Protein AF-0000000080535401 (afdb_homodimer)

Nearest PDB structures (foldseek):
  3tfz-assembly1_B  TM=8.976E-01  e=1.346E-08  Streptomyces sp. R1128
  2d4r-assembly1_A  TM=7.732E-01  e=2.730E-08  Thermus thermophilus HB8
  4xrw-assembly1_A  TM=6.443E-01  e=2.159E-07  Amycolatopsis orientalis
  3qsz-assembly1_A  TM=8.400E-01  e=1.212E-05  Xanthomonas citri
  3k90-assembly3_C  TM=7.648E-01  e=5.178E-04  Arabidopsis thaliana

Radius of gyration: 21.36 Å; Cα contacts (8 Å, |Δi|>4): 648; chains: 2; bounding box: 40×60×41 Å

Organism: Stenotrophomonas maltophilia (strain K279a) (NCBI:txid522373)

Sequence (282 aa):
MPTIRRSALVEHSSARMFDLVNDVQAYPRRFRWCSAAQILEQGEDRLVARLDLGLGSFSTWFQTENTLQRPHSIDMQLRDGPFKQLHGRWEFHALAEDACKVTLTLEFEPSSRLLGPALAIGFQGLADRMVNDFVRVADEAMPTIRRSALVEHSSARMFDLVNDVQAYPRRFRWCSAAQILEQGEDRLVARLDLGLGSFSTWFQTENTLQRPHSIDMQLRDGPFKQLHGRWEFHALAEDACKVTLTLEFEPSSRLLGPALAIGFQGLADRMVNDFVRVADEA

Foldseek 3Di:
DDKDKDKDKDQAALQVVQVVVPPQQCCCVPDVQWVHKDWDDDDPFKTWMKTWGDDVPAIWIFIWIWGHDPSAKIWTWGDDTQFPTKIKMWGWAGPDRRITMIMIMMDTGGHPVCPVRVVVVVVVVVVVVVVVVVVVVVVVD/DDKDKDKDKDQAALQVVQVVVPPQQCCCVPDVQWVHKDWDDDDPFKTWMKTWGDDVPAIWIFIWIWGHDPSAKIWTWGDDTQFPTKIKMWGWAGPDRRITMIMIMMDTGGHPVCPVRVVVVVVVVVVVVVVVVVVVVVVVD

Secondary structure (DSSP, 8-state):
--EEEEEEEESS-HHHHHHHHH-GGGHHHH-TTEEEEEEEEE-SSEEEEEEEEEETTEEEEEEEEEEEETTTEEEEEEEESSEEEEEEEEEEEEEETTEEEEEEEEEEEE-HHHHHHHHHHHHHHHHHHHHHHHHHHHHH-/--EEEEEEEESS-HHHHHHHHH-GGGHHHH-TTEEEEEEEEE-SSEEEEEEEEEETTEEEEEEEEEEEETTTEEEEEEEESSEEEEEEEEEEEEEETTEEEEEEEEEEEE-HHHHHHHHHHHHHHHHHHHHHHHHHHHHH-

pLDDT: mean 90.4, std 9.72, range [63.19, 98.75]

Structure (mmCIF, N/CA/C/O backbone):
data_AF-0000000080535401-model_v1
#
loop_
_entity.id
_entity.type
_entity.pdbx_description
1 polymer 'Coenzyme Q-binding protein COQ10 START domain-containing protein'
#
loop_
_atom_site.group_PDB
_atom_site.id
_atom_site.type_symbol
_atom_site.label_atom_id
_atom_site.label_alt_id
_atom_site.label_comp_id
_atom_site.label_asym_id
_atom_site.label_entity_id
_atom_site.label_seq_id
_atom_site.pdbx_PDB_ins_code
_atom_site.Cartn_x
_atom_site.Cartn_y
_atom_site.Cartn_z
_atom_site.occupancy
_atom_site.B_iso_or_equiv
_atom_site.auth_seq_id
_atom_site.auth_comp_id
_atom_site.auth_asym_id
_atom_site.auth_atom_id
_atom_site.pdbx_PDB_model_num
ATOM 1 N N . MET A 1 1 ? 12.117 -12.203 8.852 1 69.69 1 MET A N 1
ATOM 2 C CA . MET A 1 1 ? 11.641 -11.547 7.641 1 69.69 1 MET A CA 1
ATOM 3 C C . MET A 1 1 ? 10.141 -11.297 7.715 1 69.69 1 MET A C 1
ATOM 5 O O . MET A 1 1 ? 9.406 -12.086 8.305 1 69.69 1 MET A O 1
ATOM 9 N N . PRO A 1 2 ? 9.703 -10.227 7.273 1 74.31 2 PRO A N 1
ATOM 10 C CA . PRO A 1 2 ? 8.258 -10.008 7.355 1 74.31 2 PRO A CA 1
ATOM 11 C C . PRO A 1 2 ? 7.457 -11.008 6.523 1 74.31 2 PRO A C 1
ATOM 13 O O . PRO A 1 2 ? 7.934 -11.469 5.48 1 74.31 2 PRO A O 1
ATOM 16 N N . THR A 1 3 ? 6.363 -11.469 7.16 1 83.44 3 THR A N 1
ATOM 17 C CA . THR A 1 3 ? 5.449 -12.383 6.484 1 83.44 3 THR A CA 1
ATOM 18 C C . THR A 1 3 ? 4.09 -11.727 6.27 1 83.44 3 THR A C 1
ATOM 20 O O . THR A 1 3 ? 3.545 -11.102 7.184 1 83.44 3 THR A O 1
ATOM 23 N N . ILE A 1 4 ? 3.635 -11.781 5.035 1 83.06 4 ILE A N 1
ATOM 24 C CA . ILE A 1 4 ? 2.307 -11.297 4.68 1 83.06 4 ILE A CA 1
ATOM 25 C C . ILE A 1 4 ? 1.4 -12.484 4.34 1 83.06 4 ILE A C 1
ATOM 27 O O . ILE A 1 4 ? 1.809 -13.398 3.627 1 83.06 4 ILE A O 1
ATOM 31 N N . ARG A 1 5 ? 0.13 -12.438 4.934 1 88.5 5 ARG A N 1
ATOM 32 C CA . ARG A 1 5 ? -0.832 -13.5 4.633 1 88.5 5 ARG A CA 1
ATOM 33 C C . ARG A 1 5 ? -2.197 -12.914 4.289 1 88.5 5 ARG A C 1
ATOM 35 O O . ARG A 1 5 ? -2.688 -12.016 4.98 1 88.5 5 ARG A O 1
ATOM 42 N N . ARG A 1 6 ? -2.738 -13.352 3.203 1 89.81 6 ARG A N 1
ATOM 43 C CA . ARG A 1 6 ? -4.066 -12.961 2.748 1 89.81 6 ARG A CA 1
ATOM 44 C C . ARG A 1 6 ? -4.891 -14.18 2.34 1 89.81 6 ARG A C 1
ATOM 46 O O . ARG A 1 6 ? -4.367 -15.102 1.718 1 89.81 6 ARG A O 1
ATOM 53 N N . SER A 1 7 ? -6.164 -14.133 2.715 1 93.19 7 SER A N 1
ATOM 54 C CA . SER A 1 7 ? -7.027 -15.242 2.32 1 93.19 7 SER A CA 1
ATOM 55 C C . SER A 1 7 ? -8.398 -14.75 1.877 1 93.19 7 SER A C 1
ATOM 57 O O . SER A 1 7 ? -8.781 -13.617 2.184 1 93.19 7 SER A O 1
ATOM 59 N N . ALA A 1 8 ? -9.086 -15.602 1.079 1 92.5 8 ALA A N 1
ATOM 60 C CA . ALA A 1 8 ? -10.461 -15.352 0.646 1 92.5 8 ALA A CA 1
ATOM 61 C C . ALA A 1 8 ? -11.219 -16.656 0.46 1 92.5 8 ALA A C 1
ATOM 63 O O . ALA A 1 8 ? -10.664 -17.656 -0.02 1 92.5 8 ALA A O 1
ATOM 64 N N . LEU A 1 9 ? -12.453 -16.656 0.894 1 94.25 9 LEU A N 1
ATOM 65 C CA . LEU A 1 9 ? -13.391 -17.719 0.556 1 94.25 9 LEU A CA 1
ATOM 66 C C . LEU A 1 9 ? -14.078 -17.438 -0.773 1 94.25 9 LEU A C 1
ATOM 68 O O . LEU A 1 9 ? -14.633 -16.359 -0.973 1 94.25 9 LEU A O 1
ATOM 72 N N . VAL A 1 10 ? -13.93 -18.391 -1.614 1 95.38 10 VAL A N 1
ATOM 73 C CA . VAL A 1 10 ? -14.445 -18.109 -2.951 1 95.38 10 VAL A CA 1
ATOM 74 C C . VAL A 1 10 ? -15.398 -19.219 -3.381 1 95.38 10 VAL A C 1
ATOM 76 O O . VAL A 1 10 ? -15.273 -20.359 -2.922 1 95.38 10 VAL A O 1
ATOM 79 N N . GLU A 1 11 ? -16.328 -18.922 -4.301 1 95.94 11 GLU A N 1
ATOM 80 C CA . GLU A 1 11 ? -17.297 -19.891 -4.836 1 95.94 11 GLU A CA 1
ATOM 81 C C . GLU A 1 11 ? -16.797 -20.5 -6.145 1 95.94 11 GLU A C 1
ATOM 83 O O . GLU A 1 11 ? -17.516 -20.484 -7.148 1 95.94 11 GLU A O 1
ATOM 88 N N . HIS A 1 12 ? -15.633 -21.016 -6.102 1 97.44 12 HIS A N 1
ATOM 89 C CA . HIS A 1 12 ? -14.977 -21.734 -7.188 1 97.44 12 HIS A CA 1
ATOM 90 C C . HIS A 1 12 ? -14.141 -22.891 -6.66 1 97.44 12 HIS A C 1
ATOM 92 O O . HIS A 1 12 ? -13.68 -22.859 -5.516 1 97.44 12 HIS A O 1
ATOM 98 N N . SER A 1 13 ? -13.984 -23.844 -7.457 1 97.25 13 SER A N 1
ATOM 99 C CA . SER A 1 13 ? -13.211 -25.016 -7.055 1 97.25 13 SER A CA 1
ATOM 100 C C . SER A 1 13 ? -11.734 -24.672 -6.891 1 97.25 13 SER A C 1
ATOM 102 O O . SER A 1 13 ? -11.25 -23.688 -7.465 1 97.25 13 SER A O 1
ATOM 104 N N . SER A 1 14 ? -11.047 -25.5 -6.125 1 97.94 14 SER A N 1
ATOM 105 C CA . SER A 1 14 ? -9.609 -25.344 -5.961 1 97.94 14 SER A CA 1
ATOM 106 C C . SER A 1 14 ? -8.883 -25.484 -7.297 1 97.94 14 SER A C 1
ATOM 108 O O . SER A 1 14 ? -7.93 -24.75 -7.57 1 97.94 14 SER A O 1
ATOM 110 N N . ALA A 1 15 ? -9.352 -26.391 -8.125 1 97.81 15 ALA A N 1
ATOM 111 C CA . ALA A 1 15 ? -8.727 -26.609 -9.422 1 97.81 15 ALA A CA 1
ATOM 112 C C . ALA A 1 15 ? -8.82 -25.359 -10.297 1 97.81 15 ALA A C 1
ATOM 114 O O . ALA A 1 15 ? -7.848 -24.969 -10.938 1 97.81 15 ALA A O 1
ATOM 115 N N . ARG A 1 16 ? -9.984 -24.734 -10.312 1 97.25 16 ARG A N 1
ATOM 116 C CA . ARG A 1 16 ? -10.18 -23.531 -11.102 1 97.25 16 ARG A CA 1
ATOM 117 C C . ARG A 1 16 ? -9.266 -22.406 -10.633 1 97.25 16 ARG A C 1
ATOM 119 O O . ARG A 1 16 ? -8.625 -21.734 -11.445 1 97.25 16 ARG A O 1
ATOM 126 N N . MET A 1 17 ? -9.234 -22.234 -9.344 1 97.75 17 MET A N 1
ATOM 127 C CA . MET A 1 17 ? -8.422 -21.156 -8.781 1 97.75 17 MET A CA 1
ATOM 128 C C . MET A 1 17 ? -6.938 -21.422 -9.008 1 97.75 17 MET A C 1
ATOM 130 O O . MET A 1 17 ? -6.18 -20.5 -9.32 1 97.75 17 MET A O 1
ATOM 134 N N . PHE A 1 18 ? -6.516 -22.688 -8.82 1 98.25 18 PHE A N 1
ATOM 135 C CA . PHE A 1 18 ? -5.141 -23.062 -9.117 1 98.25 18 PHE A CA 1
ATOM 136 C C . PHE A 1 18 ? -4.777 -22.688 -10.555 1 98.25 18 PHE A C 1
ATOM 138 O O . PHE A 1 18 ? -3.76 -22.047 -10.797 1 98.25 18 PHE A O 1
ATOM 145 N N . ASP A 1 19 ? -5.641 -23.094 -11.422 1 97.69 19 ASP A N 1
ATOM 146 C CA . ASP A 1 19 ? -5.367 -22.891 -12.836 1 97.69 19 ASP A CA 1
ATOM 147 C C . ASP A 1 19 ? -5.305 -21.406 -13.172 1 97.69 19 ASP A C 1
ATOM 149 O O . ASP A 1 19 ? -4.484 -20.984 -13.984 1 97.69 19 ASP A O 1
ATOM 153 N N . LEU A 1 20 ? -6.137 -20.656 -12.586 1 97.62 20 LEU A N 1
ATOM 154 C CA . LEU A 1 20 ? -6.16 -19.203 -12.805 1 97.62 20 LEU A CA 1
ATOM 155 C C . LEU A 1 20 ? -4.867 -18.562 -12.32 1 97.62 20 LEU A C 1
ATOM 157 O O . LEU A 1 20 ? -4.258 -17.766 -13.039 1 97.62 20 LEU A O 1
ATOM 161 N N . VAL A 1 21 ? -4.422 -18.922 -11.117 1 97.81 21 VAL A N 1
ATOM 162 C CA . VAL A 1 21 ? -3.213 -18.344 -10.531 1 97.81 21 VAL A CA 1
ATOM 163 C C . VAL A 1 21 ? -1.987 -18.812 -11.32 1 97.81 21 VAL A C 1
ATOM 165 O O . VAL A 1 21 ? -1.038 -18.047 -11.5 1 97.81 21 VAL A O 1
ATOM 168 N N . ASN A 1 22 ? -2.068 -20 -11.828 1 97.75 22 ASN A N 1
ATOM 169 C CA . ASN A 1 22 ? -0.923 -20.594 -12.516 1 97.75 22 ASN A CA 1
ATOM 170 C C . ASN A 1 22 ? -0.837 -20.125 -13.961 1 97.75 22 ASN A C 1
ATOM 172 O O . ASN A 1 22 ? 0.173 -20.344 -14.633 1 97.75 22 ASN A O 1
ATOM 176 N N . ASP A 1 23 ? -1.862 -19.516 -14.469 1 97.06 23 ASP A N 1
ATOM 177 C CA . ASP A 1 23 ? -1.84 -19.016 -1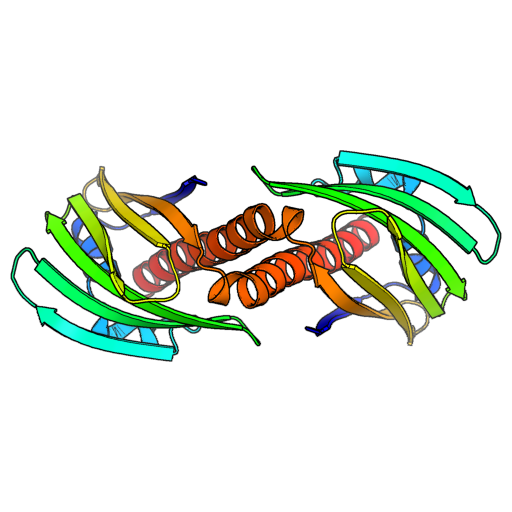5.836 1 97.06 23 ASP A CA 1
ATOM 178 C C . ASP A 1 23 ? -1.107 -17.672 -15.93 1 97.06 23 ASP A C 1
ATOM 180 O O . ASP A 1 23 ? -1.699 -16.656 -16.297 1 97.06 23 ASP A O 1
ATOM 184 N N . VAL A 1 24 ? 0.198 -17.703 -15.695 1 97.44 24 VAL A N 1
ATOM 185 C CA . VAL A 1 24 ? 1.067 -16.531 -15.539 1 97.44 24 VAL A CA 1
ATOM 186 C C . VAL A 1 24 ? 1.137 -15.766 -16.859 1 97.44 24 VAL A C 1
ATOM 188 O O . VAL A 1 24 ? 1.165 -14.531 -16.859 1 97.44 24 VAL A O 1
ATOM 191 N N . GLN A 1 25 ? 1.084 -16.469 -17.906 1 96.56 25 GLN A N 1
ATOM 192 C CA . GLN A 1 25 ? 1.19 -15.844 -19.234 1 96.56 25 GLN A CA 1
ATOM 193 C C . GLN A 1 25 ? 0.046 -14.867 -19.469 1 96.56 25 GLN A C 1
ATOM 195 O O . GLN A 1 25 ? 0.21 -13.875 -20.188 1 96.56 25 GLN A O 1
ATOM 200 N N . ALA A 1 26 ? -1.044 -15.078 -18.922 1 96.94 26 ALA A N 1
ATOM 201 C CA . ALA A 1 26 ? -2.238 -14.281 -19.172 1 96.94 26 ALA A CA 1
ATOM 202 C C . ALA A 1 26 ? -2.295 -13.07 -18.234 1 96.94 26 ALA A C 1
ATOM 204 O O . ALA A 1 26 ? -3.141 -12.188 -18.406 1 96.94 26 ALA A O 1
ATOM 205 N N . TYR A 1 27 ? -1.378 -12.961 -17.266 1 97.38 27 TYR A N 1
ATOM 206 C CA . TYR A 1 27 ? -1.464 -11.953 -16.219 1 97.38 27 TYR A CA 1
ATOM 207 C C . TYR A 1 27 ? -1.516 -10.547 -16.812 1 97.38 27 TYR A C 1
ATOM 209 O O . TYR A 1 27 ? -2.363 -9.742 -16.422 1 97.38 27 TYR A O 1
ATOM 217 N N . PRO A 1 28 ? -0.689 -10.172 -17.828 1 96.31 28 PRO A N 1
ATOM 218 C CA . PRO A 1 28 ? -0.689 -8.797 -18.328 1 96.31 28 PRO A CA 1
ATOM 219 C C . PRO A 1 28 ? -2.021 -8.398 -18.953 1 96.31 28 PRO A C 1
ATOM 221 O O . PRO A 1 28 ? -2.395 -7.223 -18.938 1 96.31 28 PRO A O 1
ATOM 224 N N . ARG A 1 29 ? -2.764 -9.328 -19.406 1 95.44 29 ARG A N 1
ATOM 225 C CA . ARG A 1 29 ? -4.055 -9.047 -20.031 1 95.44 29 ARG A CA 1
ATOM 226 C C . ARG A 1 29 ? -5.164 -8.969 -19 1 95.44 29 ARG A C 1
ATOM 228 O O . ARG A 1 29 ? -6.156 -8.273 -19.188 1 95.44 29 ARG A O 1
ATOM 235 N N . ARG A 1 30 ? -4.992 -9.609 -17.922 1 94.38 30 ARG A N 1
ATOM 236 C CA . ARG A 1 30 ? -6.07 -9.758 -16.938 1 94.38 30 ARG A CA 1
ATOM 237 C C . ARG A 1 30 ? -5.926 -8.75 -15.812 1 94.38 30 ARG A C 1
ATOM 239 O O . ARG A 1 30 ? -6.922 -8.305 -15.234 1 94.38 30 ARG A O 1
ATOM 246 N N . PHE A 1 31 ? -4.641 -8.445 -15.547 1 94.31 31 PHE A N 1
ATOM 247 C CA . PHE A 1 31 ? -4.406 -7.691 -14.32 1 94.31 31 PHE A CA 1
ATOM 248 C C . PHE A 1 31 ? -3.639 -6.406 -14.609 1 94.31 31 PHE A C 1
ATOM 250 O O . PHE A 1 31 ? -2.584 -6.438 -15.242 1 94.31 31 PHE A O 1
ATOM 257 N N . ARG A 1 32 ? -3.967 -5.293 -14.016 1 89.5 32 ARG A N 1
ATOM 258 C CA . ARG A 1 32 ? -3.352 -3.986 -14.227 1 89.5 32 ARG A CA 1
ATOM 259 C C . ARG A 1 32 ? -2.027 -3.879 -13.477 1 89.5 32 ARG A C 1
ATOM 261 O O . ARG A 1 32 ? -1.152 -3.102 -13.859 1 89.5 32 ARG A O 1
ATOM 268 N N . TRP A 1 33 ? -1.829 -4.684 -12.461 1 87.06 33 TRP A N 1
ATOM 269 C CA . TRP A 1 33 ? -0.622 -4.621 -11.641 1 87.06 33 TRP A CA 1
ATOM 270 C C . TRP A 1 33 ? 0.521 -5.391 -12.297 1 87.06 33 TRP A C 1
ATOM 272 O O . TRP A 1 33 ? 1.643 -5.406 -11.789 1 87.06 33 TRP A O 1
ATOM 282 N N . CYS A 1 34 ? 0.273 -6.129 -13.336 1 94.25 34 CYS A N 1
ATOM 283 C CA . CYS A 1 34 ? 1.289 -6.871 -14.07 1 94.25 34 CYS A CA 1
ATOM 284 C C . CYS 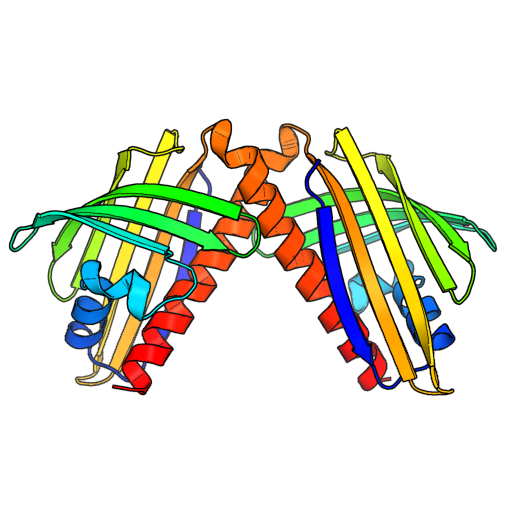A 1 34 ? 1.428 -6.344 -15.492 1 94.25 34 CYS A C 1
ATOM 286 O O . CYS A 1 34 ? 0.527 -6.516 -16.312 1 94.25 34 CYS A O 1
ATOM 288 N N . SER A 1 35 ? 2.576 -5.742 -15.797 1 94.25 35 SER A N 1
ATOM 289 C CA . SER A 1 35 ? 2.75 -5.121 -17.109 1 94.25 35 SER A CA 1
ATOM 290 C C . SER A 1 35 ? 3.32 -6.113 -18.109 1 94.25 35 SER A C 1
ATOM 292 O O . SER A 1 35 ? 3.137 -5.953 -19.328 1 94.25 35 SER A O 1
ATOM 294 N N . ALA A 1 36 ? 4 -7.09 -17.609 1 96.31 36 ALA A N 1
ATOM 295 C CA . ALA A 1 36 ? 4.582 -8.086 -18.5 1 96.31 36 ALA A CA 1
ATOM 296 C C . ALA A 1 36 ? 4.82 -9.406 -17.781 1 96.31 36 ALA A C 1
ATOM 298 O O . ALA A 1 36 ? 5.031 -9.43 -16.562 1 96.31 36 ALA A O 1
ATOM 299 N N . ALA A 1 37 ? 4.797 -10.516 -18.5 1 97.56 37 ALA A N 1
ATOM 300 C CA . ALA A 1 37 ? 5.105 -11.859 -18.031 1 97.56 37 ALA A CA 1
ATOM 301 C C . ALA A 1 37 ? 5.891 -12.648 -19.078 1 97.56 37 ALA A C 1
ATOM 303 O O . ALA A 1 37 ? 5.547 -12.617 -20.266 1 97.56 37 ALA A O 1
ATOM 304 N N . GLN A 1 38 ? 6.934 -13.203 -18.672 1 98 38 GLN A N 1
ATOM 305 C CA . GLN A 1 38 ? 7.742 -14.047 -19.547 1 98 38 GLN A CA 1
ATOM 306 C C . GLN A 1 38 ? 7.93 -15.438 -18.953 1 98 38 GLN A C 1
ATOM 308 O O . GLN A 1 38 ? 8.484 -15.586 -17.859 1 98 38 GLN A O 1
ATOM 313 N N . ILE A 1 39 ? 7.523 -16.484 -19.672 1 98.12 39 ILE A N 1
ATOM 314 C CA . ILE A 1 39 ? 7.738 -17.859 -19.25 1 98.12 39 ILE A CA 1
ATOM 315 C C . ILE A 1 39 ? 9.125 -18.328 -19.688 1 98.12 39 ILE A C 1
ATOM 317 O O . ILE A 1 39 ? 9.438 -18.312 -20.875 1 98.12 39 ILE A O 1
ATOM 321 N N . LEU A 1 40 ? 9.906 -18.688 -18.812 1 98.06 40 LEU A N 1
ATOM 322 C CA . LEU A 1 40 ? 11.266 -19.109 -19.109 1 98.06 40 LEU A CA 1
ATOM 323 C C . LEU A 1 40 ? 11.359 -20.641 -19.172 1 98.06 40 LEU A C 1
ATOM 325 O O . LEU A 1 40 ? 12.094 -21.188 -20 1 98.06 40 LEU A O 1
ATOM 329 N N . GLU A 1 41 ? 10.734 -21.297 -18.234 1 97.56 41 GLU A N 1
ATOM 330 C CA . GLU A 1 41 ? 10.602 -22.75 -18.172 1 97.56 41 GLU A CA 1
ATOM 331 C C . GLU A 1 41 ? 9.203 -23.172 -17.734 1 97.56 41 GLU A C 1
ATOM 333 O O . GLU A 1 41 ? 8.617 -22.547 -16.844 1 97.56 41 GLU A O 1
ATOM 338 N N . GLN A 1 42 ? 8.68 -24.234 -18.438 1 96.44 42 GLN A N 1
ATOM 339 C CA . GLN A 1 42 ? 7.355 -24.703 -18.062 1 96.44 42 GLN A CA 1
ATOM 340 C C . GLN A 1 42 ? 7.289 -26.234 -18.109 1 96.44 42 GLN A C 1
ATOM 342 O O . GLN A 1 42 ? 7.629 -26.844 -19.125 1 96.44 42 GLN A O 1
ATOM 347 N N . GLY A 1 43 ? 6.949 -26.75 -17.047 1 94.94 43 GLY A N 1
ATOM 348 C CA . GLY A 1 43 ? 6.707 -28.188 -16.938 1 94.94 43 GLY A CA 1
ATOM 349 C C . GLY A 1 43 ? 5.434 -28.516 -16.172 1 94.94 43 GLY A C 1
ATOM 350 O O . GLY A 1 43 ? 4.637 -27.625 -15.875 1 94.94 43 GLY A O 1
ATOM 351 N N . GLU A 1 44 ? 5.238 -29.812 -15.938 1 94.5 44 GLU A N 1
ATOM 352 C CA . GLU A 1 44 ? 4.031 -30.266 -15.25 1 94.5 44 GLU A CA 1
ATOM 353 C C . GLU A 1 44 ? 4.027 -29.812 -13.797 1 94.5 44 GLU A C 1
ATOM 355 O O . GLU A 1 44 ? 2.982 -29.438 -13.258 1 94.5 44 GLU A O 1
ATOM 360 N N . ASP A 1 45 ? 5.223 -29.812 -13.227 1 97.19 45 ASP A N 1
ATOM 361 C CA . ASP A 1 45 ? 5.254 -29.531 -11.789 1 97.19 45 ASP A CA 1
ATOM 362 C C . ASP A 1 45 ? 6.164 -28.344 -11.484 1 97.19 45 ASP A C 1
ATOM 364 O O . ASP A 1 45 ? 6.57 -28.141 -10.336 1 97.19 45 ASP A O 1
ATOM 368 N N . ARG A 1 46 ? 6.516 -27.672 -12.562 1 97.88 46 ARG A N 1
ATOM 369 C CA . ARG A 1 46 ? 7.473 -26.578 -12.375 1 97.88 46 ARG A CA 1
ATOM 370 C C . ARG A 1 46 ? 7.246 -25.469 -13.398 1 97.88 46 ARG A C 1
ATOM 372 O O . ARG A 1 46 ? 6.988 -25.734 -14.57 1 97.88 46 ARG A O 1
ATOM 379 N N . LEU A 1 47 ? 7.328 -24.266 -12.945 1 98.31 47 LEU A N 1
ATOM 380 C CA . LEU A 1 47 ? 7.215 -23.094 -13.812 1 98.31 47 LEU A CA 1
ATOM 381 C C . LEU A 1 47 ? 8.211 -22.016 -13.398 1 98.31 47 LEU A C 1
ATOM 383 O O . LEU A 1 47 ? 8.312 -21.688 -12.211 1 98.31 47 LEU A O 1
ATOM 387 N N . VAL A 1 48 ? 9.07 -21.562 -14.312 1 98.44 48 VAL A N 1
ATOM 388 C CA . VAL A 1 48 ? 9.953 -20.438 -14.094 1 98.44 48 VAL A CA 1
ATOM 389 C C . VAL A 1 48 ? 9.516 -19.25 -14.969 1 98.44 48 VAL A C 1
ATOM 391 O O . VAL A 1 48 ? 9.375 -19.391 -16.188 1 98.44 48 VAL A O 1
ATOM 394 N N . ALA A 1 49 ? 9.211 -18.156 -14.273 1 98.44 49 ALA A N 1
ATOM 395 C CA . ALA A 1 49 ? 8.719 -17 -15.031 1 98.44 49 ALA A CA 1
ATOM 396 C C . ALA A 1 49 ? 9.211 -15.695 -14.422 1 98.44 49 ALA A C 1
ATOM 398 O O . ALA A 1 49 ? 9.562 -15.648 -13.242 1 98.44 49 ALA A O 1
ATOM 399 N N . ARG A 1 50 ? 9.328 -14.711 -15.234 1 97.69 50 ARG A N 1
ATOM 400 C CA . ARG A 1 50 ? 9.586 -13.336 -14.82 1 97.69 50 ARG A CA 1
ATOM 401 C C . ARG A 1 50 ? 8.328 -12.477 -14.969 1 97.69 50 ARG A C 1
ATOM 403 O O . ARG A 1 50 ? 7.645 -12.547 -15.992 1 97.69 50 ARG A O 1
ATOM 410 N N . LEU A 1 51 ? 8 -11.781 -13.891 1 96.69 51 LEU A N 1
ATOM 411 C CA . LEU A 1 51 ? 6.887 -10.836 -13.906 1 96.69 51 LEU A CA 1
ATOM 412 C C . LEU A 1 51 ? 7.379 -9.406 -13.758 1 96.69 51 LEU A C 1
ATOM 414 O O . LEU A 1 51 ? 8.281 -9.133 -12.961 1 96.69 51 LEU A O 1
ATOM 418 N N . ASP A 1 52 ? 6.875 -8.484 -14.547 1 94.12 52 ASP A N 1
ATOM 419 C CA . ASP A 1 52 ? 7.012 -7.051 -14.328 1 94.12 52 ASP A CA 1
ATOM 420 C C . ASP A 1 52 ? 5.754 -6.469 -13.688 1 94.12 52 ASP A C 1
ATOM 422 O O . ASP A 1 52 ? 4.66 -6.57 -14.242 1 94.12 52 ASP A O 1
ATOM 426 N N . LEU A 1 53 ? 6.016 -5.945 -12.5 1 88.75 53 LEU A N 1
ATOM 427 C CA . LEU A 1 53 ? 4.898 -5.445 -11.711 1 88.75 53 LEU A CA 1
ATOM 428 C C . LEU A 1 53 ? 4.906 -3.92 -11.664 1 88.75 53 LEU A C 1
ATOM 430 O O . LEU A 1 53 ? 5.969 -3.299 -11.727 1 88.75 53 LEU A O 1
ATOM 434 N N . GLY A 1 54 ? 3.736 -3.324 -11.633 1 77 54 GLY A N 1
ATOM 435 C CA . GLY A 1 54 ? 3.629 -1.879 -11.516 1 77 54 GLY A CA 1
ATOM 436 C C . GLY A 1 54 ? 2.361 -1.429 -10.82 1 77 54 GLY A C 1
ATOM 437 O O . GLY A 1 54 ? 1.286 -1.986 -11.055 1 77 54 GLY A O 1
ATOM 438 N N . LEU A 1 55 ? 2.498 -0.616 -9.883 1 68.62 55 LEU A N 1
ATOM 439 C CA . LEU A 1 55 ? 1.38 0.069 -9.242 1 68.62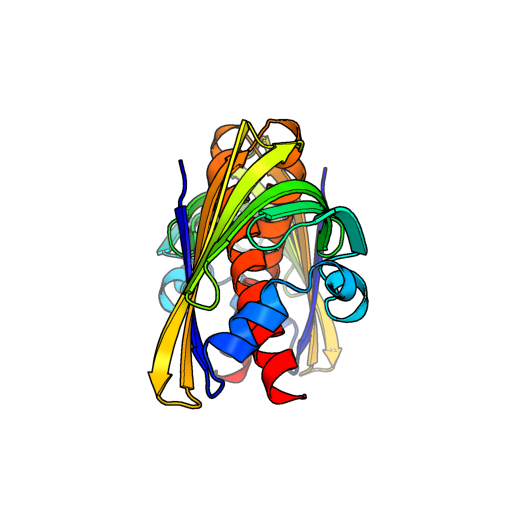 55 LEU A CA 1
ATOM 440 C C . LEU A 1 55 ? 1.596 1.579 -9.242 1 68.62 55 LEU A C 1
ATOM 442 O O . LEU A 1 55 ? 2.412 2.094 -8.477 1 68.62 55 LEU A O 1
ATOM 446 N N . GLY A 1 56 ? 0.833 2.309 -10.188 1 66.94 56 GLY A N 1
ATOM 447 C CA . GLY A 1 56 ? 1.06 3.74 -10.297 1 66.94 56 GLY A CA 1
ATOM 448 C C . GLY A 1 56 ? 2.445 4.086 -10.812 1 66.94 56 GLY A C 1
ATOM 449 O O . GLY A 1 56 ? 2.857 3.605 -11.875 1 66.94 56 GLY A O 1
ATOM 450 N N . SER A 1 57 ? 3.273 4.836 -9.922 1 63.19 57 SER A N 1
ATOM 451 C CA . SER A 1 57 ? 4.598 5.293 -10.328 1 63.19 57 SER A CA 1
ATOM 452 C C . SER A 1 57 ? 5.668 4.27 -9.969 1 63.19 57 SER A C 1
ATOM 454 O O . SER A 1 57 ? 6.852 4.477 -10.242 1 63.19 57 SER A O 1
ATOM 456 N N . PHE A 1 58 ? 5.254 3.199 -9.414 1 69.12 58 PHE A N 1
ATOM 457 C CA . PHE A 1 58 ? 6.227 2.205 -8.969 1 69.12 58 PHE A CA 1
ATOM 458 C C . PHE A 1 58 ? 6.188 0.973 -9.867 1 69.12 58 PHE A C 1
ATOM 460 O O . PHE A 1 58 ? 5.109 0.502 -10.234 1 69.12 58 PHE A O 1
ATOM 467 N N . SER A 1 59 ? 7.332 0.64 -10.242 1 78.62 59 SER A N 1
ATOM 468 C CA . SER A 1 59 ? 7.465 -0.578 -11.039 1 78.62 59 SER A CA 1
ATOM 469 C C . SER A 1 59 ? 8.602 -1.452 -10.523 1 78.62 59 SER A C 1
ATOM 471 O O . SER A 1 59 ? 9.594 -0.944 -9.992 1 78.62 59 SER A O 1
ATOM 473 N N . THR A 1 60 ? 8.438 -2.707 -10.484 1 82.5 60 THR A N 1
ATOM 474 C CA . THR A 1 60 ? 9.453 -3.688 -10.125 1 82.5 60 THR A CA 1
ATOM 475 C C . THR A 1 60 ? 9.281 -4.969 -10.93 1 82.5 60 THR A C 1
ATOM 477 O O . THR A 1 60 ? 8.469 -5.02 -11.859 1 82.5 60 THR A O 1
ATOM 480 N N . TRP A 1 61 ? 10.211 -5.828 -10.703 1 89.62 61 TRP A N 1
ATOM 481 C CA . TRP A 1 61 ? 10.148 -7.121 -11.383 1 89.62 61 TRP A CA 1
ATOM 482 C C . TRP A 1 61 ? 10.758 -8.219 -10.516 1 89.62 61 TRP A C 1
ATOM 484 O O . TRP A 1 61 ? 11.555 -7.934 -9.609 1 89.62 61 TRP A O 1
ATOM 494 N N . PHE A 1 62 ? 10.289 -9.5 -10.766 1 92.94 62 PHE A N 1
ATOM 495 C CA . PHE A 1 62 ? 10.984 -10.633 -10.164 1 92.94 62 PHE A CA 1
ATOM 496 C C . PHE A 1 62 ? 10.797 -11.891 -11 1 92.94 62 PHE A C 1
ATOM 498 O O . PHE A 1 62 ? 9.852 -11.977 -11.797 1 92.94 62 PHE A O 1
ATOM 505 N N . GLN A 1 63 ? 11.781 -12.703 -10.82 1 97.38 63 GLN A N 1
ATOM 506 C CA . GLN A 1 63 ? 11.766 -14.039 -11.406 1 97.38 63 GLN A CA 1
ATOM 507 C C . GLN A 1 63 ? 11.656 -15.109 -10.328 1 97.38 63 GLN A C 1
ATOM 509 O O . GLN A 1 63 ? 12.406 -15.102 -9.352 1 97.38 63 GLN A O 1
ATOM 514 N N . THR A 1 64 ? 10.672 -15.992 -10.523 1 97.69 64 THR A N 1
ATOM 515 C CA . THR A 1 64 ? 10.5 -17.047 -9.523 1 97.69 64 THR A CA 1
ATOM 516 C C . THR A 1 64 ? 10.469 -18.422 -10.18 1 97.69 64 THR A C 1
ATOM 518 O O . THR A 1 64 ? 10.195 -18.531 -11.375 1 97.69 64 THR A O 1
ATOM 521 N N . GLU A 1 65 ? 10.859 -19.391 -9.391 1 98.5 65 GLU A N 1
ATOM 522 C CA . GLU A 1 65 ? 10.602 -20.797 -9.672 1 98.5 65 GLU A CA 1
ATOM 523 C C . GLU A 1 65 ? 9.438 -21.312 -8.844 1 98.5 65 GLU A C 1
ATOM 525 O O . GLU A 1 65 ? 9.484 -21.297 -7.609 1 98.5 65 GLU A O 1
ATOM 530 N N . ASN A 1 66 ? 8.422 -21.781 -9.562 1 98.62 66 ASN A N 1
ATOM 531 C CA . ASN A 1 66 ? 7.219 -22.281 -8.898 1 98.62 66 ASN A CA 1
ATOM 532 C C . ASN A 1 66 ? 7.172 -23.812 -8.898 1 98.62 66 ASN A C 1
ATOM 534 O O . ASN A 1 66 ? 7.316 -24.438 -9.945 1 98.62 66 ASN A O 1
ATOM 538 N N . THR A 1 67 ? 7.047 -24.406 -7.719 1 98.75 67 THR A N 1
ATOM 539 C CA . THR A 1 67 ? 6.707 -25.812 -7.594 1 98.75 67 THR A CA 1
ATOM 540 C C . THR A 1 67 ? 5.195 -26 -7.516 1 98.75 67 THR A C 1
ATOM 542 O O . THR A 1 67 ? 4.539 -25.406 -6.656 1 98.75 67 THR A O 1
ATOM 545 N N . LEU A 1 68 ? 4.738 -26.844 -8.438 1 98.62 68 LEU A N 1
ATOM 546 C CA . LEU A 1 68 ? 3.295 -26.938 -8.633 1 98.62 68 LEU A CA 1
ATOM 547 C C . LEU A 1 68 ? 2.754 -28.25 -8.062 1 98.62 68 LEU A C 1
ATOM 549 O O . LEU A 1 68 ? 3.264 -29.328 -8.383 1 98.62 68 LEU A O 1
ATOM 553 N N . GLN A 1 69 ? 1.792 -28.156 -7.188 1 98.31 69 GLN A N 1
ATOM 554 C CA . GLN A 1 69 ? 1.024 -29.312 -6.711 1 98.31 69 GLN A CA 1
ATOM 555 C C . GLN A 1 69 ? -0.47 -29.094 -6.941 1 98.31 69 GLN A C 1
ATOM 557 O O . GLN A 1 69 ? -1.209 -28.781 -6.008 1 98.31 69 GLN A O 1
ATOM 562 N N . ARG A 1 70 ? -0.881 -29.375 -8.102 1 97.25 70 ARG A N 1
ATOM 563 C CA . ARG A 1 70 ? -2.268 -29.156 -8.5 1 97.25 70 ARG A CA 1
ATOM 564 C C . ARG A 1 70 ? -3.203 -30.125 -7.793 1 97.25 70 ARG A C 1
ATOM 566 O O . ARG A 1 70 ? -2.955 -31.328 -7.77 1 97.25 70 ARG A O 1
ATOM 573 N N . PRO A 1 71 ? -4.234 -29.578 -7.301 1 97.38 71 PRO A N 1
ATOM 574 C CA . PRO A 1 71 ? -4.727 -28.203 -7.25 1 97.38 71 PRO A CA 1
ATOM 575 C C . PRO A 1 71 ? -4.469 -27.531 -5.902 1 97.38 71 PRO A C 1
ATOM 577 O O . PRO A 1 71 ? -5.215 -26.641 -5.496 1 97.38 71 PRO A O 1
ATOM 580 N N . HIS A 1 72 ? -3.459 -28.047 -5.246 1 98.06 72 HIS A N 1
ATOM 581 C CA . HIS A 1 72 ? -3.393 -27.766 -3.818 1 98.06 72 HIS A CA 1
ATOM 582 C C . HIS A 1 72 ? -2.539 -26.531 -3.539 1 98.06 72 HIS A C 1
ATOM 584 O O . HIS A 1 72 ? -2.877 -25.719 -2.676 1 98.06 72 HIS A O 1
ATOM 590 N N . SER A 1 73 ? -1.439 -26.453 -4.34 1 98.69 73 SER A N 1
ATOM 591 C CA . SER A 1 73 ? -0.558 -25.375 -3.926 1 98.69 73 SER A CA 1
ATOM 592 C C . SER A 1 73 ? 0.419 -25 -5.035 1 98.69 73 SER A C 1
ATOM 594 O O . SER A 1 73 ? 0.66 -25.797 -5.949 1 98.69 73 SER A O 1
ATOM 596 N N . ILE A 1 74 ? 0.913 -23.781 -4.992 1 98.56 74 ILE A N 1
ATOM 597 C CA . ILE A 1 74 ? 2.025 -23.234 -5.762 1 98.56 74 ILE A CA 1
ATOM 598 C C . ILE A 1 74 ? 3.061 -22.625 -4.816 1 98.56 74 ILE A C 1
ATOM 600 O O . ILE A 1 74 ? 2.76 -21.703 -4.07 1 98.56 74 ILE A O 1
ATOM 604 N N . ASP A 1 75 ? 4.258 -23.203 -4.789 1 98.62 75 ASP A N 1
ATOM 605 C CA . ASP A 1 75 ? 5.359 -22.688 -3.979 1 98.62 75 ASP A CA 1
ATOM 606 C C . ASP A 1 75 ? 6.344 -21.906 -4.832 1 98.62 75 ASP A C 1
ATOM 608 O O . ASP A 1 75 ? 6.941 -22.438 -5.766 1 98.62 75 ASP A O 1
ATOM 612 N N . MET A 1 76 ? 6.52 -20.625 -4.527 1 98.19 76 MET A N 1
ATOM 613 C CA . MET A 1 76 ? 7.34 -19.719 -5.328 1 98.19 76 MET A CA 1
ATOM 614 C C . MET A 1 76 ? 8.656 -19.406 -4.617 1 98.19 76 MET A C 1
ATOM 616 O O . MET A 1 76 ? 8.656 -18.969 -3.467 1 98.19 76 MET A O 1
ATOM 620 N N . GLN A 1 77 ? 9.75 -19.594 -5.305 1 97.75 77 GLN A N 1
ATOM 621 C CA . GLN A 1 77 ? 11.07 -19.219 -4.812 1 97.75 77 GLN A CA 1
ATOM 622 C C . GLN A 1 77 ? 11.727 -18.188 -5.734 1 97.75 77 GLN A C 1
ATOM 624 O O . GLN A 1 77 ? 11.68 -18.328 -6.957 1 97.75 77 GLN A O 1
ATOM 629 N N . LEU A 1 78 ? 12.398 -17.328 -5.137 1 96.94 78 LEU A N 1
ATOM 630 C CA . LEU A 1 78 ? 13.07 -16.281 -5.891 1 96.94 78 LEU A CA 1
ATOM 631 C C . LEU A 1 78 ? 14.234 -16.844 -6.699 1 96.94 78 LEU A C 1
ATOM 633 O O . LEU A 1 78 ? 15.031 -17.641 -6.176 1 96.94 78 LEU A O 1
ATOM 637 N N . ARG A 1 79 ? 14.289 -16.469 -7.941 1 96.94 79 ARG A N 1
ATOM 638 C CA . ARG A 1 79 ? 15.461 -16.766 -8.766 1 96.94 79 ARG A CA 1
ATOM 639 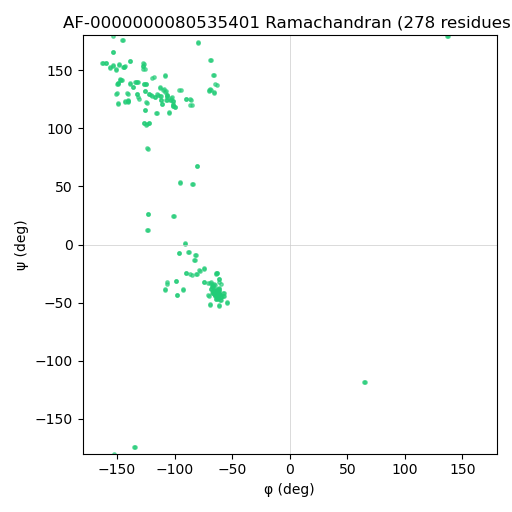C C . ARG A 1 79 ? 16.266 -15.508 -9.039 1 96.94 79 ARG A C 1
ATOM 641 O O . ARG A 1 79 ? 17.5 -15.547 -9.078 1 96.94 79 ARG A O 1
ATOM 648 N N . ASP A 1 80 ? 15.555 -14.391 -9.266 1 94.88 80 ASP A N 1
ATOM 649 C CA . ASP A 1 80 ? 16.188 -13.109 -9.555 1 94.88 80 ASP A CA 1
ATOM 650 C C . ASP A 1 80 ? 15.234 -11.945 -9.289 1 94.88 80 ASP A C 1
ATOM 652 O O . ASP A 1 80 ? 14.016 -12.117 -9.305 1 94.88 80 ASP A O 1
ATOM 656 N N . GLY A 1 81 ? 15.875 -10.789 -9.039 1 90.81 81 GLY A N 1
ATOM 657 C CA . GLY A 1 81 ? 15.094 -9.602 -8.742 1 90.81 81 GLY A CA 1
ATOM 658 C C . GLY A 1 81 ? 15.664 -8.781 -7.602 1 90.81 81 GLY A C 1
ATOM 659 O O . GLY A 1 81 ? 16.719 -9.125 -7.051 1 90.81 81 GLY A O 1
ATOM 660 N N . PRO A 1 82 ? 14.992 -7.719 -7.344 1 87.12 82 PRO A N 1
ATOM 661 C CA . PRO A 1 82 ? 15.492 -6.805 -6.309 1 87.12 82 PRO A CA 1
ATOM 662 C C . PRO A 1 82 ? 15.07 -7.219 -4.902 1 87.12 82 PRO A C 1
ATOM 664 O O . PRO A 1 82 ? 14.578 -6.391 -4.133 1 87.12 82 PRO A O 1
ATOM 667 N N . PHE A 1 83 ? 15.305 -8.484 -4.5 1 85.75 83 PHE A N 1
ATOM 668 C CA . PHE A 1 83 ? 15.086 -9.07 -3.184 1 85.75 83 PHE A CA 1
ATOM 669 C C . PHE A 1 83 ? 16.266 -9.93 -2.762 1 85.75 83 PHE A C 1
ATOM 671 O O . PHE A 1 83 ? 16.859 -10.625 -3.588 1 85.75 83 PHE A O 1
ATOM 678 N N . LYS A 1 84 ? 16.625 -9.75 -1.565 1 86.75 84 LYS A N 1
ATOM 679 C CA . LYS A 1 84 ? 17.578 -10.719 -1.037 1 86.75 84 LYS A CA 1
ATOM 680 C C . LYS A 1 84 ? 16.938 -12.109 -0.93 1 86.75 84 LYS A C 1
ATOM 682 O O . LYS A 1 84 ? 17.594 -13.117 -1.195 1 86.75 84 LYS A O 1
ATOM 687 N N . GLN A 1 85 ? 15.656 -12.023 -0.481 1 89.44 85 GLN A N 1
ATOM 688 C CA . GLN A 1 85 ? 14.867 -13.242 -0.377 1 89.44 85 GLN A CA 1
ATOM 689 C C . GLN A 1 85 ? 13.398 -12.977 -0.684 1 89.44 85 GLN A C 1
ATOM 691 O O . GLN A 1 85 ? 12.859 -11.938 -0.304 1 89.44 85 GLN A O 1
ATOM 696 N N . LEU A 1 86 ? 12.852 -13.898 -1.333 1 90.25 86 LEU A N 1
ATOM 697 C CA . LEU A 1 86 ? 11.414 -13.906 -1.592 1 90.25 86 LEU A CA 1
ATOM 698 C C . LEU A 1 86 ? 10.883 -15.328 -1.684 1 90.25 86 LEU A C 1
ATOM 700 O O . LEU A 1 86 ? 11.414 -16.141 -2.443 1 90.25 86 LEU A O 1
ATOM 704 N N . HIS A 1 87 ? 9.961 -15.547 -0.834 1 95.62 87 HIS A N 1
ATOM 705 C CA . HIS A 1 87 ? 9.25 -16.812 -0.85 1 95.62 87 HIS A CA 1
ATOM 706 C C . HIS A 1 87 ? 7.742 -16.609 -0.796 1 95.62 87 HIS A C 1
ATOM 708 O O . HIS A 1 87 ? 7.246 -15.844 0.035 1 95.62 87 HIS A O 1
ATOM 714 N N . GLY A 1 88 ? 7.086 -17.203 -1.74 1 96.12 88 GLY A N 1
ATOM 715 C CA . GLY A 1 88 ? 5.633 -17.125 -1.773 1 96.12 88 GLY A CA 1
ATOM 716 C C . GLY A 1 88 ? 4.977 -18.5 -1.869 1 96.12 88 GLY A C 1
ATOM 717 O O . GLY A 1 88 ? 5.531 -19.422 -2.469 1 96.12 88 GLY A O 1
ATOM 718 N N . ARG A 1 89 ? 3.721 -18.516 -1.275 1 97.69 89 ARG A N 1
ATOM 719 C CA . ARG A 1 89 ? 2.961 -19.75 -1.362 1 97.69 89 ARG A CA 1
ATOM 720 C C . ARG A 1 89 ? 1.473 -19.469 -1.543 1 97.69 89 ARG A C 1
ATOM 722 O O . ARG A 1 89 ? 0.875 -18.734 -0.76 1 97.69 89 ARG A O 1
ATOM 729 N N . TRP A 1 90 ? 0.961 -20.031 -2.604 1 98.12 90 TRP A N 1
ATOM 730 C CA . TRP A 1 90 ? -0.483 -20.094 -2.799 1 98.12 90 TRP A CA 1
ATOM 731 C C . TRP A 1 90 ? -1.037 -21.438 -2.318 1 98.12 90 TRP A C 1
ATOM 733 O O . TRP A 1 90 ? -0.478 -22.484 -2.623 1 98.12 90 TRP A O 1
ATOM 743 N N . GLU A 1 91 ? -2.064 -21.375 -1.599 1 98.5 91 GLU A N 1
ATOM 744 C CA . GLU A 1 91 ? -2.75 -22.594 -1.158 1 98.5 91 GLU A CA 1
ATOM 745 C C . GLU A 1 91 ? -4.234 -22.547 -1.506 1 98.5 91 GLU A C 1
ATOM 747 O O . GLU A 1 91 ? -4.875 -21.5 -1.367 1 98.5 91 GLU A O 1
ATOM 752 N N . PHE A 1 92 ? -4.723 -23.641 -1.964 1 98.31 92 PHE A N 1
ATOM 753 C CA . PHE A 1 92 ? -6.121 -23.812 -2.348 1 98.31 92 PHE A CA 1
ATOM 754 C C . PHE A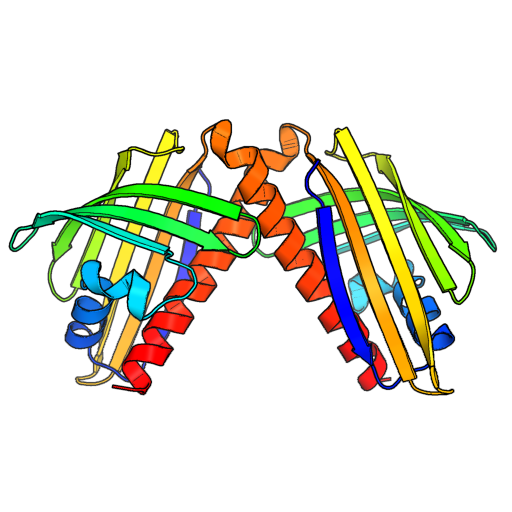 1 92 ? -6.77 -24.938 -1.568 1 98.31 92 PHE A C 1
ATOM 756 O O . PHE A 1 92 ? -6.492 -26.109 -1.827 1 98.31 92 PHE A O 1
ATOM 763 N N . HIS A 1 93 ? -7.547 -24.594 -0.641 1 98 93 HIS A N 1
ATOM 764 C CA . HIS A 1 93 ? -8.18 -25.594 0.219 1 98 93 HIS A CA 1
ATOM 765 C C . HIS A 1 93 ? -9.648 -25.781 -0.146 1 98 93 HIS A C 1
ATOM 767 O O . HIS A 1 93 ? -10.469 -24.891 0.093 1 98 93 HIS A O 1
ATOM 773 N N . ALA A 1 94 ? -9.977 -26.922 -0.627 1 97.88 94 ALA A N 1
ATOM 774 C CA . ALA A 1 94 ? -11.352 -27.219 -1.02 1 97.88 94 ALA A CA 1
ATOM 775 C C . ALA A 1 94 ? -12.273 -27.234 0.196 1 97.88 94 ALA A C 1
ATOM 777 O O . ALA A 1 94 ? -11.953 -27.859 1.213 1 97.88 94 ALA A O 1
ATOM 778 N N . LEU A 1 95 ? -13.336 -26.547 0.069 1 96.69 95 LEU A N 1
ATOM 779 C CA . LEU A 1 95 ? -14.383 -26.562 1.081 1 96.69 95 LEU A CA 1
ATOM 780 C C . LEU A 1 95 ? -15.594 -27.359 0.588 1 96.69 95 LEU A C 1
ATOM 782 O O . LEU A 1 95 ? -16.297 -27.984 1.383 1 96.69 95 LEU A O 1
ATOM 786 N N . ALA A 1 96 ? -15.828 -27.281 -0.679 1 95.25 96 ALA A N 1
ATOM 787 C CA . ALA A 1 96 ? -16.812 -28 -1.469 1 95.25 96 ALA A CA 1
ATOM 788 C C . ALA A 1 96 ? -16.359 -28.156 -2.916 1 95.25 96 ALA A C 1
ATOM 790 O O . ALA A 1 96 ? -15.25 -27.75 -3.27 1 95.25 96 ALA A O 1
ATOM 791 N N . GLU A 1 97 ? -17.188 -28.797 -3.713 1 94.62 97 GLU A N 1
ATOM 792 C CA . GLU A 1 97 ? -16.828 -28.984 -5.113 1 94.62 97 GLU A CA 1
ATOM 793 C C . GLU A 1 97 ? -16.656 -27.641 -5.828 1 94.62 97 GLU A C 1
ATOM 795 O O . GLU A 1 97 ? -15.82 -27.516 -6.73 1 94.62 97 GLU A O 1
ATOM 800 N N . ASP A 1 98 ? -17.438 -26.672 -5.387 1 95.56 98 ASP A N 1
ATOM 801 C CA . ASP A 1 98 ? -17.438 -25.391 -6.09 1 95.56 98 ASP A CA 1
ATOM 802 C C . ASP A 1 98 ? -17.094 -24.25 -5.137 1 95.56 98 ASP A C 1
ATOM 804 O O . ASP A 1 98 ? -17.516 -23.109 -5.344 1 95.56 98 ASP A O 1
ATOM 808 N N . ALA A 1 99 ? -16.391 -24.625 -4.137 1 96.81 99 ALA A N 1
ATOM 809 C CA . ALA A 1 99 ? -15.984 -23.609 -3.166 1 96.81 99 ALA A CA 1
ATOM 810 C C . ALA A 1 99 ? -14.625 -23.953 -2.564 1 96.81 99 ALA A C 1
ATOM 812 O O . ALA A 1 99 ? -14.328 -25.109 -2.277 1 96.81 99 ALA A O 1
ATOM 813 N N . CYS A 1 100 ? -13.828 -22.938 -2.363 1 97.62 100 CYS A N 1
ATOM 814 C CA . CYS A 1 100 ? -12.539 -23.172 -1.729 1 97.62 100 CYS A CA 1
ATOM 815 C C . CYS A 1 100 ? -12.055 -21.922 -0.996 1 97.62 100 CYS A C 1
ATOM 817 O O . CYS A 1 100 ? -12.656 -20.859 -1.127 1 97.62 100 CYS A O 1
ATOM 819 N N . LYS A 1 101 ? -11.062 -22.141 -0.172 1 97 101 LYS A N 1
ATOM 820 C CA . LYS A 1 101 ? -10.297 -21.062 0.442 1 97 101 LYS A CA 1
ATOM 821 C C . LYS A 1 101 ? -8.961 -20.875 -0.27 1 97 101 LYS A C 1
ATOM 823 O O . LYS A 1 101 ? -8.188 -21.812 -0.424 1 97 101 LYS A O 1
ATOM 828 N N . VAL A 1 102 ? -8.719 -19.672 -0.743 1 97.06 102 VAL A N 1
ATOM 829 C CA . VAL A 1 102 ? -7.453 -19.312 -1.371 1 97.06 102 VAL A CA 1
ATOM 830 C C . VAL A 1 102 ? -6.609 -18.5 -0.395 1 97.06 102 VAL A C 1
ATOM 832 O O . VAL A 1 102 ? -7.09 -17.531 0.192 1 97.06 102 VAL A O 1
ATOM 835 N N . THR A 1 103 ? -5.395 -18.969 -0.194 1 96.25 103 THR A N 1
ATOM 836 C CA . THR A 1 103 ? -4.488 -18.266 0.71 1 96.25 103 THR A CA 1
ATOM 837 C C . THR A 1 103 ? -3.174 -17.938 0.008 1 96.25 103 THR A C 1
ATOM 839 O O . THR A 1 103 ? -2.605 -18.781 -0.687 1 96.25 103 THR A O 1
ATOM 842 N N . LEU A 1 104 ? -2.73 -16.719 0.126 1 96.06 104 LEU A N 1
ATOM 843 C CA . LEU A 1 104 ? -1.4 -16.281 -0.29 1 96.06 104 LEU A CA 1
ATOM 844 C C . LEU A 1 104 ? -0.542 -15.922 0.919 1 96.06 104 LEU A C 1
ATOM 846 O O . LEU A 1 104 ? -0.954 -15.125 1.765 1 96.06 104 LEU A O 1
ATOM 850 N N . THR A 1 105 ? 0.616 -16.562 1.028 1 94.38 105 THR A N 1
ATOM 851 C CA . THR A 1 105 ? 1.631 -16.203 2.012 1 94.38 105 THR A CA 1
ATOM 852 C C . THR A 1 105 ? 2.912 -15.742 1.323 1 94.38 105 THR A C 1
ATOM 854 O O . THR A 1 105 ? 3.428 -16.422 0.436 1 94.38 105 THR A O 1
ATOM 857 N N . LEU A 1 106 ? 3.4 -14.555 1.696 1 91.31 106 LEU A N 1
ATOM 858 C CA . LEU A 1 106 ? 4.637 -14 1.157 1 91.31 106 LEU A CA 1
ATOM 859 C C . LEU A 1 106 ? 5.633 -13.703 2.273 1 91.31 106 LEU A C 1
ATOM 861 O O . LEU A 1 106 ? 5.262 -13.125 3.303 1 91.31 106 LEU A O 1
ATOM 865 N N . GLU A 1 107 ? 6.828 -14.188 2.076 1 88.88 107 GLU A N 1
ATOM 866 C CA . GLU A 1 107 ? 7.98 -13.828 2.902 1 88.88 107 GLU A CA 1
ATOM 867 C C . GLU A 1 107 ? 9.086 -13.195 2.064 1 88.88 107 GLU A C 1
ATOM 869 O O . GLU A 1 107 ? 9.492 -13.75 1.042 1 88.88 107 GLU A O 1
ATOM 874 N N . PHE A 1 108 ? 9.57 -11.977 2.529 1 84.06 108 PHE A N 1
ATOM 875 C CA . PHE A 1 108 ? 10.547 -11.336 1.662 1 84.06 108 PHE A CA 1
ATOM 876 C C . PHE A 1 108 ? 11.508 -10.469 2.473 1 84.06 108 PHE A C 1
ATOM 878 O O . PHE A 1 108 ? 11.18 -10.055 3.592 1 84.06 108 PHE A O 1
ATOM 885 N N . GLU A 1 109 ? 12.641 -10.422 1.874 1 80.44 109 GLU A N 1
ATOM 886 C CA . GLU A 1 109 ? 13.68 -9.484 2.291 1 80.44 109 GLU A CA 1
ATOM 887 C C . GLU A 1 109 ? 14.133 -8.609 1.126 1 80.44 109 GLU A C 1
ATOM 889 O O . GLU A 1 109 ? 14.852 -9.07 0.242 1 80.44 109 GLU A O 1
ATOM 894 N N . PRO A 1 110 ? 13.617 -7.367 1.172 1 76.56 110 PRO A N 1
ATOM 895 C CA . PRO A 1 110 ? 13.961 -6.5 0.042 1 76.56 110 PRO A CA 1
ATOM 896 C C . PRO A 1 110 ? 15.453 -6.168 -0.019 1 76.56 110 PRO A C 1
ATOM 898 O O . PRO A 1 110 ? 16.141 -6.203 1.006 1 76.56 110 PRO A O 1
ATOM 901 N N . SER A 1 111 ? 15.859 -6.055 -1.28 1 77.69 111 SER A N 1
ATOM 902 C CA . SER A 1 111 ? 17.188 -5.469 -1.456 1 77.69 111 SER A CA 1
ATOM 903 C C . SER A 1 111 ? 17.141 -3.949 -1.346 1 77.69 111 SER A C 1
ATOM 905 O O . SER A 1 111 ? 16.062 -3.361 -1.264 1 77.69 111 SER A O 1
ATOM 907 N N . SER A 1 112 ? 18.203 -3.289 -1.351 1 68.12 112 SER A N 1
ATOM 908 C CA . SER A 1 112 ? 18.297 -1.84 -1.213 1 68.12 112 SER A CA 1
ATOM 909 C C . SER A 1 112 ? 17.609 -1.13 -2.371 1 68.12 112 SER A C 1
ATOM 911 O O . SER A 1 112 ? 17.094 -0.016 -2.211 1 68.12 112 SER A O 1
ATOM 913 N N . ARG A 1 113 ? 17.516 -1.883 -3.541 1 71.38 113 ARG A N 1
ATOM 914 C CA . ARG A 1 113 ? 16.969 -1.27 -4.742 1 71.38 113 ARG A CA 1
ATOM 915 C C . ARG A 1 113 ? 15.453 -1.126 -4.637 1 71.38 113 ARG A C 1
ATOM 917 O O . ARG A 1 113 ? 14.852 -0.318 -5.344 1 71.38 113 ARG A O 1
ATOM 924 N N . LEU A 1 114 ? 14.82 -1.921 -3.762 1 70.69 114 LEU A N 1
ATOM 925 C CA . LEU A 1 114 ? 13.367 -1.937 -3.682 1 70.69 114 LEU A CA 1
ATOM 926 C C . LEU A 1 114 ? 12.867 -1.02 -2.566 1 70.69 114 LEU A C 1
ATOM 928 O O . LEU A 1 114 ? 11.672 -0.741 -2.471 1 70.69 114 LEU A O 1
ATOM 932 N N . LEU A 1 115 ? 13.797 -0.555 -1.863 1 65.94 115 LEU A N 1
ATOM 933 C CA . LEU A 1 115 ? 13.43 0.206 -0.672 1 65.94 115 LEU A CA 1
ATOM 934 C C . LEU A 1 115 ? 12.641 1.456 -1.045 1 65.94 115 LEU A C 1
ATOM 936 O O . LEU A 1 115 ? 11.602 1.739 -0.448 1 65.94 115 LEU A O 1
ATOM 940 N N . GLY A 1 116 ? 13.094 2.094 -2.141 1 67.06 116 GLY A N 1
ATOM 941 C CA . GLY A 1 116 ? 12.438 3.326 -2.553 1 67.06 116 GLY A CA 1
ATOM 942 C C . GLY A 1 116 ? 11.031 3.109 -3.076 1 67.06 116 GLY A C 1
ATOM 943 O O . GLY A 1 116 ? 10.07 3.631 -2.512 1 67.06 116 GLY A O 1
ATOM 944 N N . PRO A 1 117 ? 10.797 2.254 -3.979 1 66.88 117 PRO A N 1
ATOM 945 C CA . PRO A 1 117 ? 9.477 1.978 -4.559 1 66.88 117 PRO A CA 1
ATOM 946 C C . PRO A 1 117 ? 8.492 1.419 -3.539 1 66.88 117 PRO A C 1
ATOM 948 O O . PRO A 1 117 ? 7.312 1.789 -3.547 1 66.88 117 PRO A O 1
ATOM 951 N N . ALA A 1 118 ? 8.961 0.577 -2.701 1 69.19 118 ALA A N 1
ATOM 952 C CA . ALA A 1 118 ? 8.07 -0.033 -1.712 1 69.19 118 ALA A CA 1
ATOM 953 C C . ALA A 1 118 ? 7.543 1.01 -0.731 1 69.19 118 ALA A C 1
ATOM 955 O O . ALA A 1 118 ? 6.367 0.981 -0.358 1 69.19 118 ALA A O 1
ATOM 956 N N . LEU A 1 119 ? 8.414 1.884 -0.378 1 69 119 LEU A N 1
ATOM 957 C CA . LEU A 1 119 ? 8.008 2.973 0.504 1 69 119 LEU A CA 1
ATOM 958 C C . LEU A 1 119 ? 6.941 3.834 -0.155 1 69 119 LEU A C 1
ATOM 960 O O . LEU A 1 119 ? 5.953 4.207 0.487 1 69 119 LEU A O 1
ATOM 964 N N . ALA A 1 120 ? 7.16 4.012 -1.374 1 70.75 120 ALA A N 1
ATOM 965 C CA . ALA A 1 120 ? 6.23 4.848 -2.127 1 70.75 120 ALA A CA 1
ATOM 966 C C . ALA A 1 120 ? 4.855 4.195 -2.217 1 70.75 120 ALA A C 1
ATOM 968 O O . ALA A 1 120 ? 3.83 4.867 -2.074 1 70.75 120 ALA A O 1
ATOM 969 N N . ILE A 1 121 ? 4.777 2.914 -2.33 1 72.25 121 ILE A N 1
ATOM 970 C CA . ILE A 1 121 ? 3.521 2.18 -2.426 1 72.25 121 ILE A CA 1
ATOM 971 C C . ILE A 1 121 ? 2.803 2.211 -1.079 1 72.25 121 ILE A C 1
ATOM 973 O O . ILE A 1 121 ? 1.59 2.43 -1.022 1 72.25 121 ILE A O 1
ATOM 977 N N . GLY A 1 122 ? 3.559 2 -0.075 1 76.25 122 GLY A N 1
ATOM 978 C CA . GLY A 1 122 ? 2.984 2.031 1.261 1 76.25 122 GLY A CA 1
ATOM 979 C C . GLY A 1 122 ? 2.385 3.377 1.62 1 76.25 122 GLY A C 1
ATOM 980 O O . GLY A 1 122 ? 1.259 3.447 2.119 1 76.25 122 GLY A O 1
ATOM 981 N N . PHE A 1 123 ? 3.1 4.406 1.274 1 79 123 PHE A N 1
ATOM 982 C CA . PHE A 1 123 ? 2.639 5.75 1.612 1 79 123 PHE A CA 1
ATOM 983 C C . PHE A 1 123 ? 1.478 6.164 0.716 1 79 123 PHE A C 1
ATOM 985 O O . PHE A 1 123 ? 0.581 6.891 1.149 1 79 123 PHE A O 1
ATOM 992 N N . GLN A 1 124 ? 1.576 5.648 -0.468 1 79.19 124 GLN A N 1
ATOM 993 C CA . GLN A 1 124 ? 0.438 5.871 -1.354 1 79.19 124 GLN A CA 1
ATOM 994 C C . GLN A 1 124 ? -0.827 5.227 -0.798 1 79.19 124 GLN A C 1
ATOM 996 O O . GLN A 1 124 ? -1.899 5.832 -0.814 1 79.19 124 GLN A O 1
ATOM 1001 N N . GLY A 1 125 ? -0.7 3.998 -0.372 1 77.75 125 GLY A N 1
ATOM 1002 C CA . GLY A 1 125 ? -1.825 3.334 0.265 1 77.75 125 GLY A CA 1
ATOM 1003 C C . GLY A 1 125 ? -2.35 4.078 1.479 1 77.75 125 GLY A C 1
ATOM 1004 O O . GLY A 1 125 ? -3.562 4.211 1.654 1 77.75 125 GLY A O 1
ATOM 1005 N N . LEU A 1 126 ? -1.495 4.594 2.293 1 80.62 126 LEU A N 1
ATOM 1006 C CA . LEU A 1 126 ? -1.873 5.367 3.471 1 80.62 126 LEU A CA 1
ATOM 1007 C C . LEU A 1 126 ? -2.57 6.66 3.07 1 80.62 126 LEU A C 1
ATOM 1009 O O . LEU A 1 126 ? -3.605 7.016 3.637 1 80.62 126 LEU A O 1
ATOM 1013 N N . ALA A 1 127 ? -1.992 7.305 2.059 1 84 127 ALA A N 1
ATOM 1014 C CA . ALA A 1 127 ? -2.596 8.539 1.57 1 84 127 ALA A CA 1
ATOM 1015 C C . ALA A 1 127 ? -4.012 8.297 1.061 1 84 127 ALA A C 1
ATOM 1017 O O . ALA A 1 127 ? -4.926 9.078 1.343 1 84 127 ALA A O 1
ATOM 1018 N N . ASP A 1 128 ? -4.172 7.227 0.339 1 83.75 128 ASP A N 1
ATOM 1019 C CA . ASP A 1 128 ? -5.492 6.848 -0.149 1 83.75 128 ASP A CA 1
ATOM 1020 C C . ASP A 1 128 ? -6.461 6.617 1.01 1 83.75 128 ASP A C 1
ATOM 1022 O O . ASP A 1 128 ? -7.594 7.102 0.986 1 83.75 128 ASP A O 1
ATOM 1026 N N . ARG A 1 129 ? -6.02 5.93 1.985 1 83.31 129 ARG A N 1
ATOM 1027 C CA . ARG A 1 129 ? -6.84 5.641 3.156 1 83.31 129 ARG A CA 1
ATOM 1028 C C . ARG A 1 129 ? -7.211 6.918 3.898 1 83.31 129 ARG A C 1
ATOM 1030 O O . ARG A 1 129 ? -8.352 7.082 4.336 1 83.31 129 ARG A O 1
ATOM 1037 N N . MET A 1 130 ? -6.34 7.855 4.078 1 90.06 130 MET A N 1
ATOM 1038 C CA . MET A 1 130 ? -6.582 9.109 4.785 1 90.06 130 MET A CA 1
ATOM 1039 C C . MET A 1 130 ? -7.668 9.93 4.09 1 90.06 130 MET A C 1
ATOM 1041 O O . MET A 1 130 ? -8.672 10.281 4.703 1 90.06 130 MET A O 1
ATOM 1045 N N . VAL A 1 131 ? -7.465 10.133 2.777 1 91.88 131 VAL A N 1
ATOM 1046 C CA . VAL A 1 131 ? -8.414 10.961 2.043 1 91.88 131 VAL A CA 1
ATOM 1047 C C . VAL A 1 131 ? -9.805 10.32 2.092 1 91.88 131 VAL A C 1
ATOM 1049 O O . VAL A 1 131 ? -10.789 10.992 2.404 1 91.88 131 VAL A O 1
ATOM 1052 N N . ASN A 1 132 ? -9.852 9 1.924 1 91 132 ASN A N 1
ATOM 1053 C CA . ASN A 1 132 ? -11.125 8.297 1.963 1 91 132 ASN A CA 1
ATOM 1054 C C . ASN A 1 132 ? -11.773 8.375 3.344 1 91 132 ASN A C 1
ATOM 1056 O O . ASN A 1 132 ? -12.977 8.586 3.459 1 91 132 ASN A O 1
ATOM 1060 N N . ASP A 1 133 ? -10.984 8.188 4.352 1 92.44 133 ASP A N 1
ATOM 1061 C CA . ASP A 1 133 ? -11.523 8.195 5.711 1 92.44 133 ASP A CA 1
ATOM 1062 C C . ASP A 1 133 ? -11.984 9.594 6.105 1 92.44 133 ASP A C 1
ATOM 1064 O O . ASP A 1 133 ? -13 9.75 6.785 1 92.44 133 ASP A O 1
ATOM 1068 N N . PHE A 1 134 ? -11.305 10.625 5.727 1 94.25 134 PHE A N 1
ATOM 1069 C CA . PHE A 1 134 ? -11.734 11.992 6.023 1 94.25 134 PHE A CA 1
ATOM 1070 C C . PHE A 1 134 ? -13.062 12.297 5.348 1 94.25 134 PHE A C 1
ATOM 1072 O O . PHE A 1 134 ? -13.945 12.914 5.949 1 94.25 134 PHE A O 1
ATOM 1079 N N . VAL A 1 135 ? -13.188 11.859 4.117 1 92.62 135 VAL A N 1
ATOM 1080 C CA . VAL A 1 135 ? -14.438 12.062 3.383 1 92.62 135 VAL A CA 1
ATOM 1081 C C . VAL A 1 135 ? -15.57 11.297 4.066 1 92.62 135 VAL A C 1
ATOM 1083 O O . VAL A 1 135 ? -16.656 11.844 4.273 1 92.62 135 VAL A O 1
ATOM 1086 N N . ARG A 1 136 ? -15.273 10.094 4.465 1 93.31 136 ARG A N 1
ATOM 1087 C CA . ARG A 1 136 ? -16.266 9.266 5.141 1 93.31 136 ARG A CA 1
ATOM 1088 C C . ARG A 1 136 ? -16.75 9.922 6.426 1 93.31 136 ARG A C 1
ATOM 1090 O O . ARG A 1 136 ? -17.953 10 6.676 1 93.31 136 ARG A O 1
ATOM 1097 N N . VAL A 1 137 ? -15.836 10.398 7.234 1 92.81 137 VAL A N 1
ATOM 1098 C CA . VAL A 1 137 ? -16.172 11.031 8.508 1 92.81 137 VAL A CA 1
ATOM 1099 C C . VAL A 1 137 ? -16.969 12.305 8.25 1 92.81 137 VAL A C 1
ATOM 1101 O O . VAL A 1 137 ? -17.938 12.594 8.969 1 92.81 137 VAL A O 1
ATOM 1104 N N . ALA A 1 138 ? -16.625 13.047 7.27 1 92.75 138 ALA A N 1
ATOM 1105 C CA . ALA A 1 138 ? -17.359 14.258 6.918 1 92.75 138 ALA A CA 1
ATOM 1106 C C . ALA A 1 138 ? -18.797 13.922 6.512 1 92.75 138 ALA A C 1
ATOM 1108 O O . ALA A 1 138 ? -19.734 14.648 6.855 1 92.75 138 ALA A O 1
ATOM 1109 N N . ASP A 1 139 ? -18.984 12.805 5.801 1 92.69 139 ASP A N 1
ATOM 1110 C CA . ASP A 1 139 ? -20.297 12.375 5.34 1 92.69 139 ASP A CA 1
ATOM 1111 C C . ASP A 1 139 ? -21.156 11.898 6.508 1 92.69 139 ASP A C 1
ATOM 1113 O O . ASP A 1 139 ? -22.391 11.977 6.449 1 92.69 139 ASP A O 1
ATOM 1117 N N . GLU A 1 140 ? -20.547 11.336 7.461 1 89.81 140 GLU A N 1
ATOM 1118 C CA . GLU A 1 140 ? -21.266 10.781 8.602 1 89.81 140 GLU A CA 1
ATOM 1119 C C . GLU A 1 140 ? -21.641 11.867 9.609 1 89.81 140 GLU A C 1
ATOM 1121 O O . GLU A 1 140 ? -22.547 11.688 10.414 1 89.81 140 GLU A O 1
ATOM 1126 N N . ALA A 1 141 ? -20.953 12.977 9.703 1 73.31 141 ALA A N 1
ATOM 1127 C CA . ALA A 1 141 ? -21.234 14.016 10.688 1 73.31 141 ALA A CA 1
ATOM 1128 C C . ALA A 1 141 ? -22.359 14.938 10.211 1 73.31 141 ALA A C 1
ATOM 1130 O O . ALA A 1 141 ? -22.547 15.117 9.008 1 73.31 141 ALA A O 1
ATOM 1131 N N . MET B 1 1 ? 12.969 12.992 -4.934 1 69.88 1 MET B N 1
ATOM 1132 C CA . MET B 1 1 ? 12.203 12.305 -3.895 1 69.88 1 MET B CA 1
ATOM 1133 C C . MET B 1 1 ? 10.828 11.906 -4.406 1 69.88 1 MET B C 1
ATOM 1135 O O . MET B 1 1 ? 10.234 12.617 -5.219 1 69.88 1 MET B O 1
ATOM 1139 N N . PRO B 1 2 ? 10.383 10.805 -4.07 1 74.44 2 PRO B N 1
ATOM 1140 C CA . PRO B 1 2 ? 9.055 10.438 -4.574 1 74.44 2 PRO B CA 1
ATOM 1141 C C . PRO B 1 2 ? 7.953 11.352 -4.039 1 74.44 2 PRO B C 1
ATOM 1143 O O . PRO B 1 2 ? 8.047 11.844 -2.912 1 74.44 2 PRO B O 1
ATOM 1146 N N . THR B 1 3 ? 7.055 11.695 -4.988 1 83.56 3 THR B N 1
ATOM 1147 C CA . THR B 1 3 ? 5.895 12.5 -4.633 1 83.56 3 THR B CA 1
ATOM 1148 C C . THR B 1 3 ? 4.602 11.711 -4.828 1 83.56 3 THR B C 1
ATOM 1150 O O . THR B 1 3 ? 4.422 11.047 -5.852 1 83.56 3 THR B O 1
ATOM 1153 N N . ILE B 1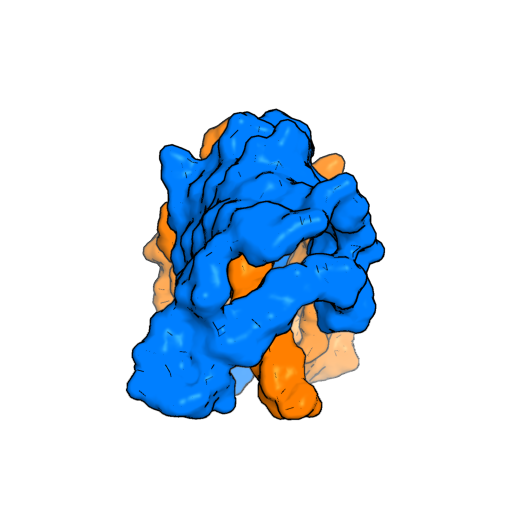 4 ? 3.779 11.711 -3.791 1 83.19 4 ILE B N 1
ATOM 1154 C CA . ILE B 1 4 ? 2.459 11.094 -3.844 1 83.19 4 ILE B CA 1
ATOM 1155 C C . ILE B 1 4 ? 1.381 12.172 -3.816 1 83.19 4 ILE B C 1
ATOM 1157 O O . ILE B 1 4 ? 1.46 13.117 -3.025 1 83.19 4 ILE B O 1
ATOM 1161 N N . ARG B 1 5 ? 0.37 12.023 -4.766 1 88.56 5 ARG B N 1
ATOM 1162 C CA . ARG B 1 5 ? -0.735 12.977 -4.789 1 88.56 5 ARG B CA 1
ATOM 1163 C C . ARG B 1 5 ? -2.078 12.258 -4.867 1 88.56 5 ARG B C 1
ATOM 1165 O O . ARG B 1 5 ? -2.248 11.336 -5.664 1 88.56 5 ARG B O 1
ATOM 1172 N N . ARG B 1 6 ? -2.969 12.617 -3.996 1 89.69 6 ARG B N 1
ATOM 1173 C CA . ARG B 1 6 ? -4.328 12.086 -3.963 1 89.69 6 ARG B CA 1
ATOM 1174 C C . ARG B 1 6 ? -5.352 13.211 -3.844 1 89.69 6 ARG B C 1
ATOM 1176 O O . ARG B 1 6 ? -5.137 14.18 -3.107 1 89.69 6 ARG B O 1
ATOM 1183 N N . SER B 1 7 ? -6.441 13.039 -4.59 1 93.19 7 SER B N 1
ATOM 1184 C CA . SER B 1 7 ? -7.488 14.047 -4.492 1 93.19 7 SER B CA 1
ATOM 1185 C C . SER B 1 7 ? -8.875 13.414 -4.477 1 93.19 7 SER B C 1
ATOM 1187 O O . SER B 1 7 ? -9.039 12.25 -4.863 1 93.19 7 SER B O 1
ATOM 1189 N N . ALA B 1 8 ? -9.859 14.195 -3.932 1 92.5 8 ALA B N 1
ATOM 1190 C CA . ALA B 1 8 ? -11.266 13.797 -3.926 1 92.5 8 ALA B CA 1
ATOM 1191 C C . ALA B 1 8 ? -12.172 15.023 -4 1 92.5 8 ALA B C 1
ATOM 1193 O O . ALA B 1 8 ? -11.891 16.047 -3.385 1 92.5 8 ALA B O 1
ATOM 1194 N N . LEU B 1 9 ? -13.211 14.883 -4.785 1 94.38 9 LEU B N 1
ATOM 1195 C CA . LEU B 1 9 ? -14.305 15.844 -4.762 1 94.38 9 LEU B CA 1
ATOM 1196 C C . LEU B 1 9 ? -15.328 15.469 -3.697 1 94.38 9 LEU B C 1
ATOM 1198 O O . LEU B 1 9 ? -15.805 14.336 -3.656 1 94.38 9 LEU B O 1
ATOM 1202 N N . VAL B 1 10 ? -15.555 16.406 -2.867 1 95.38 10 VAL B N 1
ATOM 1203 C CA . VAL B 1 10 ? -16.422 16.062 -1.746 1 95.38 10 VAL B CA 1
ATOM 1204 C C . VAL B 1 10 ? -17.562 17.062 -1.636 1 95.38 10 VAL B C 1
ATOM 1206 O O . VAL B 1 10 ? -17.422 18.219 -2.051 1 95.38 10 VAL B O 1
ATOM 1209 N N . GLU B 1 11 ? -18.703 16.672 -1.024 1 95.94 11 GLU B N 1
ATOM 1210 C CA . GLU B 1 11 ? -19.859 17.516 -0.814 1 95.94 11 GLU B CA 1
ATOM 1211 C C . GLU B 1 11 ? -19.844 18.156 0.575 1 95.94 11 GLU B C 1
ATOM 1213 O O . GLU B 1 11 ? -20.812 18.047 1.322 1 95.94 11 GLU B O 1
ATOM 1218 N N . HIS B 1 12 ? -18.766 18.781 0.87 1 97.44 12 HIS B N 1
ATOM 1219 C CA . HIS B 1 12 ? -18.547 19.531 2.094 1 97.44 12 HIS B CA 1
ATOM 1220 C C . HIS B 1 12 ? -17.719 20.781 1.818 1 97.44 12 HIS B C 1
ATOM 1222 O O . HIS B 1 12 ? -16.922 20.812 0.869 1 97.44 12 HIS B O 1
ATOM 1228 N N . SER B 1 13 ? -17.891 21.734 2.613 1 97.19 13 SER B N 1
ATOM 1229 C CA . SER B 1 13 ? -17.156 22.984 2.443 1 97.19 13 SER B CA 1
ATOM 1230 C C . SER B 1 13 ? -15.68 22.797 2.736 1 97.19 13 SER B C 1
ATOM 1232 O O . SER B 1 13 ? -15.289 21.859 3.447 1 97.19 13 SER B O 1
ATOM 1234 N N . SER B 1 14 ? -14.883 23.719 2.188 1 98 14 SER B N 1
ATOM 1235 C CA . SER B 1 14 ? -13.453 23.703 2.471 1 98 14 SER B CA 1
ATOM 1236 C C . SER B 1 14 ? -13.188 23.891 3.961 1 98 14 SER B C 1
ATOM 1238 O O . SER B 1 14 ? -12.289 23.266 4.52 1 98 14 SER B O 1
ATOM 1240 N N . ALA B 1 15 ? -13.977 24.734 4.594 1 97.81 15 ALA B N 1
ATOM 1241 C CA . ALA B 1 15 ? -13.789 25 6.016 1 97.81 15 ALA B CA 1
ATOM 1242 C C . ALA B 1 15 ? -14.023 23.734 6.844 1 97.81 15 ALA B C 1
ATOM 1244 O O . ALA B 1 15 ? -13.25 23.438 7.758 1 97.81 15 ALA B O 1
ATOM 1245 N N . ARG B 1 16 ? -15.062 23.016 6.516 1 97.31 16 ARG B N 1
ATOM 1246 C CA . ARG B 1 16 ? -15.367 21.781 7.238 1 97.31 16 ARG B CA 1
ATOM 1247 C C . ARG B 1 16 ? -14.25 20.75 7.078 1 97.31 16 ARG B C 1
ATOM 1249 O O . ARG B 1 16 ? -13.812 20.141 8.062 1 97.31 16 ARG B O 1
ATOM 1256 N N . MET B 1 17 ? -13.812 20.594 5.875 1 97.75 17 MET B N 1
ATOM 1257 C CA . MET B 1 17 ? -12.766 19.609 5.602 1 97.75 17 MET B CA 1
ATOM 1258 C C . MET B 1 17 ? -11.445 20.031 6.254 1 97.75 17 MET B C 1
ATOM 1260 O O . MET B 1 17 ? -10.734 19.188 6.805 1 97.75 17 MET B O 1
ATOM 1264 N N . PHE B 1 18 ? -11.117 21.328 6.172 1 98.25 18 PHE B N 1
ATOM 1265 C CA . PHE B 1 18 ? -9.938 21.844 6.863 1 98.25 18 PHE B CA 1
ATOM 1266 C C . PHE B 1 18 ? -9.992 21.5 8.352 1 98.25 18 PHE B C 1
ATOM 1268 O O . PHE B 1 18 ? -9.031 20.953 8.898 1 98.25 18 PHE B O 1
ATOM 1275 N N . ASP B 1 19 ? -11.109 21.812 8.906 1 97.69 19 ASP B N 1
ATOM 1276 C CA . ASP B 1 19 ? -11.266 21.609 10.344 1 97.69 19 ASP B CA 1
ATOM 1277 C C . ASP B 1 19 ? -11.148 20.141 10.711 1 97.69 19 ASP B C 1
ATOM 1279 O O . ASP B 1 19 ? -10.57 19.781 11.742 1 97.69 19 ASP B O 1
ATOM 1283 N N . LEU B 1 20 ? -11.688 19.312 9.93 1 97.69 20 LEU B N 1
ATOM 1284 C CA . LEU B 1 20 ? -11.633 17.859 10.156 1 97.69 20 LEU B CA 1
ATOM 1285 C C . LEU B 1 20 ? -10.195 17.359 10.086 1 97.69 20 LEU B C 1
ATOM 1287 O O . LEU B 1 20 ? -9.75 16.625 10.969 1 97.69 20 LEU B O 1
ATOM 1291 N N . VAL B 1 21 ? -9.438 17.766 9.078 1 97.88 21 VAL B N 1
ATOM 1292 C CA . VAL B 1 21 ? -8.055 17.344 8.891 1 97.88 21 VAL B CA 1
ATOM 1293 C C . VAL B 1 21 ? -7.18 17.906 10 1 97.88 21 VAL B C 1
ATOM 1295 O O . VAL B 1 21 ? -6.258 17.234 10.477 1 97.88 21 VAL B O 1
ATOM 1298 N N . ASN B 1 22 ? -7.535 19.094 10.43 1 97.81 22 ASN B N 1
ATOM 1299 C CA . ASN B 1 22 ? -6.715 19.781 11.422 1 97.81 22 ASN B CA 1
ATOM 1300 C C . ASN B 1 22 ? -7.02 19.297 12.836 1 97.81 22 ASN B C 1
ATOM 1302 O O . ASN B 1 22 ? -6.281 19.609 13.773 1 97.81 22 ASN B O 1
ATOM 1306 N N . ASP B 1 23 ? -8.086 18.578 13.023 1 97.06 23 ASP B N 1
ATOM 1307 C CA . ASP B 1 23 ? -8.43 18.062 14.352 1 97.06 23 ASP B CA 1
ATOM 1308 C C . ASP B 1 23 ? -7.621 16.797 14.672 1 97.06 23 ASP B C 1
ATOM 1310 O O . ASP B 1 23 ? -8.195 15.727 14.867 1 97.06 23 ASP B O 1
ATOM 1314 N N . VAL B 1 24 ? -6.312 16.953 14.836 1 97.44 24 VAL B N 1
ATOM 1315 C CA . VAL B 1 24 ? -5.324 15.891 14.969 1 97.44 24 VAL B CA 1
ATOM 1316 C C . VAL B 1 24 ? -5.578 15.109 16.25 1 97.44 24 VAL B C 1
ATOM 1318 O O . VAL B 1 24 ? -5.43 13.891 16.297 1 97.44 24 VAL B O 1
ATOM 1321 N N . GLN B 1 25 ? -6.016 15.789 17.25 1 96.62 25 GLN B N 1
ATOM 1322 C CA . GLN B 1 25 ? -6.246 15.172 18.547 1 96.62 25 GLN B CA 1
ATOM 1323 C C . GLN B 1 25 ? -7.305 14.07 18.453 1 96.62 25 GLN B C 1
AT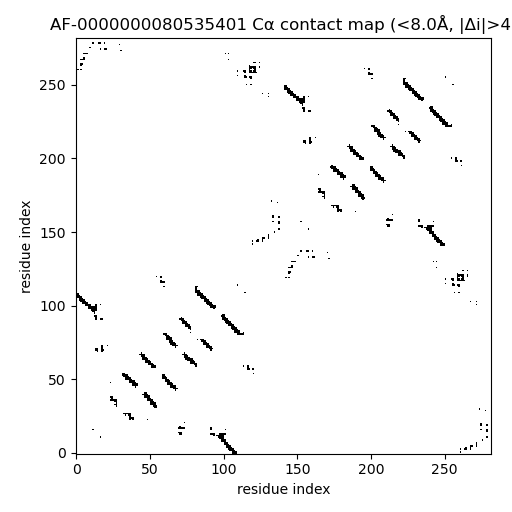OM 1325 O O . GLN B 1 25 ? -7.262 13.094 19.203 1 96.62 25 GLN B O 1
ATOM 1330 N N . ALA B 1 26 ? -8.188 14.18 17.594 1 96.94 26 ALA B N 1
ATOM 1331 C CA . ALA B 1 26 ? -9.312 13.258 17.484 1 96.94 26 ALA B CA 1
ATOM 1332 C C . ALA B 1 26 ? -8.969 12.07 16.594 1 96.94 26 ALA B C 1
ATOM 1334 O O . ALA B 1 26 ? -9.727 11.102 16.516 1 96.94 26 ALA B O 1
ATOM 1335 N N . TYR B 1 27 ? -7.797 12.062 15.945 1 97.38 27 TYR B N 1
ATOM 1336 C CA . TYR B 1 27 ? -7.457 11.07 14.938 1 97.38 27 TYR B CA 1
ATOM 1337 C C . TYR B 1 27 ? -7.539 9.656 15.5 1 97.38 27 TYR B C 1
ATOM 1339 O O . TYR B 1 27 ? -8.141 8.766 14.898 1 97.38 27 TYR B O 1
ATOM 1347 N N . PRO B 1 28 ? -7.027 9.336 16.719 1 96.38 28 PRO B N 1
ATOM 1348 C CA . PRO B 1 28 ? -7.039 7.961 17.219 1 96.38 28 PRO B CA 1
ATOM 1349 C C . PRO B 1 28 ? -8.453 7.422 17.422 1 96.38 28 PRO B C 1
ATOM 1351 O O . PRO B 1 28 ? -8.68 6.215 17.297 1 96.38 28 PRO B O 1
ATOM 1354 N N . ARG B 1 29 ? -9.383 8.273 17.641 1 95.44 29 ARG B N 1
ATOM 1355 C CA . ARG B 1 29 ? -10.766 7.855 17.844 1 95.44 29 ARG B CA 1
ATOM 1356 C C . ARG B 1 29 ? -11.492 7.68 16.516 1 95.44 29 ARG B C 1
ATOM 1358 O O . ARG B 1 29 ? -12.422 6.879 16.422 1 95.44 29 ARG B O 1
ATOM 1365 N N . ARG B 1 30 ? -11.078 8.359 15.531 1 94.31 30 ARG B N 1
ATOM 1366 C CA . ARG B 1 30 ? -11.828 8.406 14.273 1 94.31 30 ARG B CA 1
ATOM 1367 C C . ARG B 1 30 ? -11.242 7.434 13.258 1 94.31 30 ARG B C 1
ATOM 1369 O O . ARG B 1 30 ? -11.969 6.902 12.414 1 94.31 30 ARG B O 1
ATOM 1376 N N . PHE B 1 31 ? -9.914 7.262 13.391 1 94.31 31 PHE B N 1
ATOM 1377 C CA . PHE B 1 31 ? -9.242 6.559 12.297 1 94.31 31 PHE B CA 1
ATOM 1378 C C . PHE B 1 31 ? -8.469 5.355 12.828 1 94.31 31 PHE B C 1
ATOM 1380 O O . PHE B 1 31 ? -7.66 5.484 13.742 1 94.31 31 PHE B O 1
ATOM 1387 N N . ARG B 1 32 ? -8.5 4.227 12.188 1 89.56 32 ARG B N 1
ATOM 1388 C CA . ARG B 1 32 ? -7.848 2.988 12.586 1 89.56 32 ARG B CA 1
ATOM 1389 C C . ARG B 1 32 ? -6.355 3.029 12.273 1 89.56 32 ARG B C 1
ATOM 1391 O O . ARG B 1 32 ? -5.559 2.342 12.922 1 89.56 32 ARG B O 1
ATOM 1398 N N . TRP B 1 33 ? -5.93 3.857 11.336 1 87.19 33 TRP B N 1
ATOM 1399 C CA . TRP B 1 33 ? -4.531 3.936 10.922 1 87.19 33 TRP B CA 1
ATOM 1400 C C . TRP B 1 33 ? -3.727 4.805 11.883 1 87.19 33 TRP B C 1
ATOM 1402 O O . TRP B 1 33 ? -2.51 4.945 11.734 1 87.19 33 TRP B O 1
ATOM 1412 N N . CYS B 1 34 ? -4.355 5.496 12.797 1 94.31 34 CYS B N 1
ATOM 1413 C CA . CYS B 1 34 ? -3.691 6.328 13.789 1 94.31 34 CYS B CA 1
ATOM 1414 C C . CYS B 1 34 ? -3.932 5.793 15.195 1 94.31 34 CYS B C 1
ATOM 1416 O O . CYS B 1 34 ? -5.051 5.863 15.711 1 94.31 34 CYS B O 1
ATOM 1418 N N . SER B 1 35 ? -2.879 5.309 15.836 1 94.38 35 SER B N 1
ATOM 1419 C CA . SER B 1 35 ? -3.043 4.688 17.141 1 94.38 35 SER B CA 1
ATOM 1420 C C . SER B 1 35 ? -2.9 5.719 18.266 1 94.38 35 SER B C 1
ATOM 1422 O O . SER B 1 35 ? -3.416 5.52 19.359 1 94.38 35 SER B O 1
ATOM 1424 N N . ALA B 1 36 ? -2.197 6.766 17.969 1 96.38 36 ALA B N 1
ATOM 1425 C CA . ALA B 1 36 ? -2.016 7.805 18.984 1 96.38 36 ALA B CA 1
ATOM 1426 C C . ALA B 1 36 ? -1.708 9.148 18.344 1 96.38 36 ALA B C 1
ATOM 1428 O O . ALA B 1 36 ? -1.141 9.211 17.25 1 96.38 36 ALA B O 1
ATOM 1429 N N . ALA B 1 37 ? -2.055 10.227 19 1 97.62 37 ALA B N 1
ATOM 1430 C CA . ALA B 1 37 ? -1.76 11.609 18.625 1 97.62 37 ALA B CA 1
ATOM 1431 C C . ALA B 1 37 ? -1.414 12.453 19.859 1 97.62 37 ALA B C 1
ATOM 1433 O O . ALA B 1 37 ? -2.094 12.375 20.875 1 97.62 37 ALA B O 1
ATOM 1434 N N . GLN B 1 38 ? -0.36 13.125 19.766 1 98 38 GLN B N 1
ATOM 1435 C CA . GLN B 1 38 ? 0.059 14.023 20.828 1 98 38 GLN B CA 1
ATOM 1436 C C . GLN B 1 38 ? 0.275 15.445 20.297 1 98 38 GLN B C 1
ATOM 1438 O O . GLN B 1 38 ? 1.111 15.664 19.422 1 98 38 GLN B O 1
ATOM 1443 N N . ILE B 1 39 ? -0.423 16.422 20.859 1 98.19 39 ILE B N 1
ATOM 1444 C CA . ILE B 1 39 ? -0.237 17.812 20.5 1 98.19 39 ILE B CA 1
ATOM 1445 C C . ILE B 1 39 ? 0.898 18.422 21.328 1 98.19 39 ILE B C 1
ATOM 1447 O O . ILE B 1 39 ? 0.845 18.406 22.562 1 98.19 39 ILE B O 1
ATOM 1451 N N . LEU B 1 40 ? 1.865 18.875 20.719 1 98.06 40 LEU B N 1
ATOM 1452 C CA . LEU B 1 40 ? 3.021 19.438 21.406 1 98.06 40 LEU B CA 1
ATOM 1453 C C . LEU B 1 40 ? 2.936 20.953 21.469 1 98.06 40 LEU B C 1
ATOM 1455 O O . LEU B 1 40 ? 3.33 21.562 22.469 1 98.06 40 LEU B O 1
ATOM 1459 N N . GLU B 1 41 ? 2.559 21.578 20.375 1 97.56 41 GLU B N 1
ATOM 1460 C CA . GLU B 1 41 ? 2.303 23 20.266 1 97.56 41 GLU B CA 1
ATOM 1461 C C . GLU B 1 41 ? 1.066 23.281 19.422 1 97.56 41 GLU B C 1
ATOM 1463 O O . GLU B 1 41 ? 0.848 22.625 18.406 1 97.56 41 GLU B O 1
ATOM 1468 N N . GLN B 1 42 ? 0.252 24.281 19.906 1 96.56 42 GLN B N 1
ATOM 1469 C CA . GLN B 1 42 ? -0.944 24.625 19.141 1 96.56 42 GLN B CA 1
ATOM 1470 C C . GLN B 1 42 ? -1.176 26.125 19.141 1 96.56 42 GLN B C 1
ATOM 1472 O O . GLN B 1 42 ? -1.211 26.766 20.203 1 96.56 42 GLN B O 1
ATOM 1477 N N . GLY B 1 43 ? -1.232 26.641 18.016 1 95 43 GLY B N 1
ATOM 1478 C CA . GLY B 1 43 ? -1.57 28.031 17.812 1 95 43 GLY B CA 1
ATOM 1479 C C . GLY B 1 43 ? -2.584 28.25 16.703 1 95 43 GLY B C 1
ATOM 1480 O O . GLY B 1 43 ? -3.154 27.281 16.188 1 95 43 GLY B O 1
ATOM 1481 N N . GLU B 1 44 ? -2.844 29.516 16.391 1 94.5 44 GLU B N 1
ATOM 1482 C CA . GLU B 1 44 ? -3.828 29.844 15.359 1 94.5 44 GLU B CA 1
ATOM 1483 C C . GLU B 1 44 ? -3.346 29.406 13.977 1 94.5 44 GLU B C 1
ATOM 1485 O O . GLU B 1 44 ? -4.133 28.938 13.156 1 94.5 44 GLU B O 1
ATOM 1490 N N . ASP B 1 45 ? -2.041 29.547 13.781 1 97.25 45 ASP B N 1
ATOM 1491 C CA . ASP B 1 45 ? -1.546 29.297 12.43 1 97.25 45 ASP B CA 1
ATOM 1492 C C . ASP B 1 45 ? -0.471 28.219 12.438 1 97.25 45 ASP B C 1
ATOM 1494 O O . ASP B 1 45 ? 0.279 28.078 11.469 1 97.25 45 ASP B O 1
ATOM 1498 N N . ARG B 1 46 ? -0.393 27.562 13.586 1 97.94 46 ARG B N 1
ATOM 1499 C CA . ARG B 1 46 ? 0.681 26.578 13.711 1 97.94 46 ARG B CA 1
ATOM 1500 C C . ARG B 1 46 ? 0.274 25.438 14.633 1 97.94 46 ARG B C 1
ATOM 1502 O O . ARG B 1 46 ? -0.356 25.656 15.672 1 97.94 46 ARG B O 1
ATOM 1509 N N . LEU B 1 47 ? 0.605 24.266 14.25 1 98.38 47 LEU B N 1
ATOM 1510 C CA . LEU B 1 47 ? 0.355 23.078 15.062 1 98.38 47 LEU B CA 1
ATOM 1511 C C . LEU B 1 47 ? 1.53 22.109 14.984 1 98.38 47 LEU B C 1
ATOM 1513 O O . LEU B 1 47 ? 2.016 21.797 13.891 1 98.38 47 LEU B O 1
ATOM 1517 N N . VAL B 1 48 ? 2.121 21.734 16.125 1 98.5 48 VAL B N 1
ATOM 1518 C CA . VAL B 1 48 ? 3.145 20.703 16.203 1 98.5 48 VAL B CA 1
ATOM 1519 C C . VAL B 1 48 ? 2.584 19.469 16.922 1 98.5 48 VAL B C 1
ATOM 1521 O O . VAL B 1 48 ? 2.074 19.578 18.031 1 98.5 48 VAL B O 1
ATOM 1524 N N . ALA B 1 49 ? 2.619 18.344 16.188 1 98.44 49 ALA B N 1
ATOM 1525 C CA . ALA B 1 49 ? 2.049 17.141 16.781 1 98.44 49 ALA B CA 1
ATOM 1526 C C . ALA B 1 49 ? 2.834 15.906 16.375 1 98.44 49 ALA B C 1
ATOM 1528 O O . ALA B 1 49 ? 3.529 15.914 15.352 1 98.44 49 ALA B O 1
ATOM 1529 N N . ARG B 1 50 ? 2.791 14.922 17.203 1 97.75 50 ARG B N 1
ATOM 1530 C CA . ARG B 1 50 ? 3.295 13.586 16.906 1 97.75 50 ARG B CA 1
ATOM 1531 C C . ARG B 1 50 ? 2.148 12.602 16.672 1 97.75 50 ARG B C 1
ATOM 1533 O O . ARG B 1 50 ? 1.184 12.578 17.438 1 97.75 50 ARG B O 1
ATOM 1540 N N . LEU B 1 51 ? 2.242 11.898 15.547 1 96.75 51 LEU B N 1
ATOM 1541 C CA . LEU B 1 51 ? 1.272 10.852 15.242 1 96.75 51 LEU B CA 1
ATOM 1542 C C . LEU B 1 51 ? 1.932 9.477 15.266 1 96.75 51 LEU B C 1
ATOM 1544 O O . LEU B 1 51 ? 3.055 9.312 14.789 1 96.75 51 LEU B O 1
ATOM 1548 N N . ASP B 1 52 ? 1.305 8.492 15.883 1 94.19 52 ASP B N 1
ATOM 1549 C CA . ASP B 1 52 ? 1.64 7.082 15.742 1 94.19 52 ASP B CA 1
ATOM 1550 C C . ASP B 1 52 ? 0.701 6.387 14.758 1 94.19 52 ASP B C 1
ATOM 1552 O O . ASP B 1 52 ? -0.515 6.359 14.969 1 94.19 52 ASP B O 1
ATOM 1556 N N . LEU B 1 53 ? 1.353 5.906 13.711 1 88.94 53 LEU B N 1
ATOM 1557 C CA . LEU B 1 53 ? 0.582 5.305 12.625 1 88.94 53 LEU B CA 1
ATOM 1558 C C . LEU B 1 53 ? 0.761 3.791 12.602 1 88.94 53 LEU B C 1
ATOM 1560 O O . LEU B 1 53 ? 1.816 3.281 12.984 1 88.94 53 LEU B O 1
ATOM 1564 N N . GLY B 1 54 ? -0.275 3.086 12.242 1 77.06 54 GLY B N 1
ATOM 1565 C CA . GLY B 1 54 ? -0.191 1.639 12.125 1 77.06 54 GLY B CA 1
ATOM 1566 C C . GLY B 1 54 ? -1.137 1.069 11.086 1 77.06 54 GLY B C 1
ATOM 1567 O O . GLY B 1 54 ? -2.283 1.509 10.977 1 77.06 54 GLY B O 1
ATOM 1568 N N . LEU B 1 55 ? -0.641 0.276 10.25 1 68.94 55 LEU B N 1
ATOM 1569 C CA . LEU B 1 55 ? -1.437 -0.51 9.312 1 68.94 55 LEU B CA 1
ATOM 1570 C C . LEU B 1 55 ? -1.08 -1.99 9.406 1 68.94 55 LEU B C 1
ATOM 1572 O O . LEU B 1 55 ? -0.022 -2.408 8.93 1 68.94 55 LEU B O 1
ATOM 1576 N N . GLY B 1 56 ? -2.018 -2.795 10.07 1 67.06 56 GLY B N 1
ATOM 1577 C CA . GLY B 1 56 ? -1.697 -4.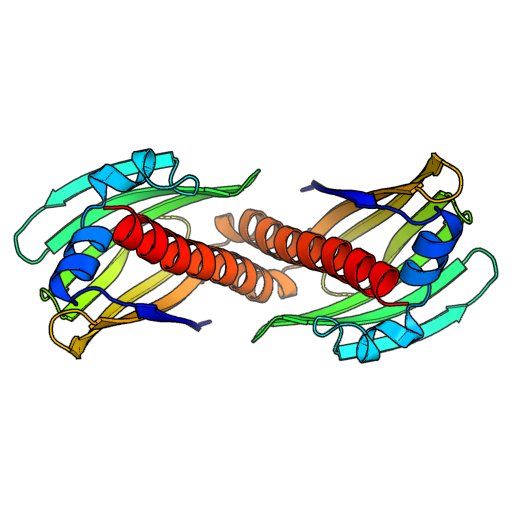199 10.273 1 67.06 56 GLY B CA 1
ATOM 1578 C C . GLY B 1 56 ? -0.507 -4.41 11.188 1 67.06 56 GLY B C 1
ATOM 1579 O O . GLY B 1 56 ? -0.487 -3.912 12.312 1 67.06 56 GLY B O 1
ATOM 1580 N N . SER B 1 57 ? 0.623 -5.059 10.625 1 63.31 57 SER B N 1
ATOM 1581 C CA . SER B 1 57 ? 1.802 -5.387 11.422 1 63.31 57 SER B CA 1
ATOM 1582 C C . SER B 1 57 ? 2.82 -4.25 11.391 1 63.31 57 SER B C 1
ATOM 1584 O O . SER B 1 57 ? 3.875 -4.34 12.023 1 63.31 57 SER B O 1
ATOM 1586 N N . PHE B 1 58 ? 2.496 -3.229 10.703 1 69.31 58 PHE B N 1
ATOM 1587 C CA . PHE B 1 58 ? 3.451 -2.137 10.562 1 69.31 58 PHE B CA 1
ATOM 1588 C C . PHE B 1 58 ? 3.02 -0.929 11.383 1 69.31 58 PHE B C 1
ATOM 1590 O O . PHE B 1 58 ? 1.837 -0.582 11.406 1 69.31 58 PHE B O 1
ATOM 1597 N N . SER B 1 59 ? 3.973 -0.47 12.07 1 78.81 59 SER B N 1
ATOM 1598 C CA . SER B 1 59 ? 3.736 0.744 12.844 1 78.81 59 SER B CA 1
ATOM 1599 C C . SER B 1 59 ? 4.883 1.735 12.68 1 78.81 59 SER B C 1
ATOM 1601 O O . SER B 1 59 ? 6.031 1.336 12.477 1 78.81 59 SER B O 1
ATOM 1603 N N . THR B 1 60 ? 4.609 2.957 12.57 1 82.62 60 THR B N 1
ATOM 1604 C CA . THR B 1 60 ? 5.582 4.043 12.523 1 82.62 60 THR B CA 1
ATOM 1605 C C . THR B 1 60 ? 5.039 5.289 13.219 1 82.62 60 THR B C 1
ATOM 1607 O O . THR B 1 60 ? 3.979 5.242 13.852 1 82.62 60 THR B O 1
ATOM 1610 N N . TRP B 1 61 ? 5.895 6.242 13.273 1 89.62 61 TRP B N 1
ATOM 1611 C CA . TRP B 1 61 ? 5.496 7.508 13.875 1 89.62 61 TRP B CA 1
ATOM 1612 C C . TRP B 1 61 ? 6.227 8.672 13.219 1 89.62 61 TRP B C 1
ATOM 1614 O O . TRP B 1 61 ? 7.277 8.492 12.602 1 89.62 61 TRP B O 1
ATOM 1624 N N . PHE B 1 62 ? 5.582 9.898 13.297 1 93.06 62 PHE B N 1
ATOM 1625 C CA . PHE B 1 62 ? 6.301 11.102 12.914 1 93.06 62 PHE B CA 1
ATOM 1626 C C . PHE B 1 62 ? 5.746 12.32 13.641 1 93.06 62 PHE B C 1
ATOM 1628 O O . PHE B 1 62 ? 4.605 12.305 14.109 1 93.06 62 PHE B O 1
ATOM 1635 N N . GLN B 1 63 ? 6.648 13.242 13.742 1 97.44 63 GLN B N 1
ATOM 1636 C CA . GLN B 1 63 ? 6.324 14.562 14.281 1 97.44 63 GLN B CA 1
ATOM 1637 C C . GLN B 1 63 ? 6.434 15.633 13.203 1 97.44 63 GLN B C 1
ATOM 1639 O O . GLN B 1 63 ? 7.441 15.711 12.492 1 97.44 63 GLN B O 1
ATOM 1644 N N . THR B 1 64 ? 5.355 16.406 13.078 1 97.75 64 THR B N 1
ATOM 1645 C CA . THR B 1 64 ? 5.387 17.438 12.055 1 97.75 64 THR B CA 1
ATOM 1646 C C . THR B 1 64 ? 5.023 18.797 12.648 1 97.75 64 THR B C 1
ATOM 1648 O O . THR B 1 64 ? 4.398 18.875 13.711 1 97.75 64 THR B O 1
ATOM 1651 N N . GLU B 1 65 ? 5.531 19.812 12.008 1 98.5 65 GLU B N 1
ATOM 1652 C CA . GLU B 1 65 ? 5.055 21.188 12.18 1 98.5 65 GLU B CA 1
ATOM 1653 C C . GLU B 1 65 ? 4.148 21.609 11.023 1 98.5 65 GLU B C 1
ATOM 1655 O O . GLU B 1 65 ? 4.57 21.609 9.867 1 98.5 65 GLU B O 1
ATOM 1660 N N . ASN B 1 66 ? 2.914 21.953 11.391 1 98.62 66 ASN B N 1
ATOM 1661 C CA . ASN B 1 66 ? 1.924 22.328 10.391 1 98.62 66 ASN B CA 1
ATOM 1662 C C . ASN B 1 66 ? 1.728 23.844 10.352 1 98.62 66 ASN B C 1
ATOM 1664 O O . ASN B 1 66 ? 1.489 24.469 11.383 1 98.62 66 ASN B O 1
ATOM 1668 N N . THR B 1 67 ? 1.91 24.438 9.188 1 98.75 67 THR B N 1
ATOM 1669 C CA . THR B 1 67 ? 1.481 25.797 8.938 1 98.75 67 THR B CA 1
ATOM 1670 C C . THR B 1 67 ? 0.052 25.844 8.406 1 98.75 67 THR B C 1
ATOM 1672 O O . THR B 1 67 ? -0.256 25.188 7.402 1 98.75 67 THR B O 1
ATOM 1675 N N . LEU B 1 68 ? -0.751 26.625 9.133 1 98.62 68 LEU B N 1
ATOM 1676 C CA . LEU B 1 68 ? -2.188 26.562 8.883 1 98.62 68 LEU B CA 1
ATOM 1677 C C . LEU B 1 68 ? -2.664 27.812 8.164 1 98.62 68 LEU B C 1
ATOM 1679 O O . LEU B 1 68 ? -2.391 28.938 8.609 1 98.62 68 LEU B O 1
ATOM 1683 N N . GLN B 1 69 ? -3.293 27.641 7.035 1 98.31 69 GLN B N 1
ATOM 1684 C CA . GLN B 1 69 ? -3.996 28.719 6.332 1 98.31 69 GLN B CA 1
ATOM 1685 C C . GLN B 1 69 ? -5.461 28.344 6.105 1 98.31 69 GLN B C 1
ATOM 1687 O O . GLN B 1 69 ? -5.848 27.969 5 1 98.31 69 GLN B O 1
ATOM 1692 N N . ARG B 1 70 ? -6.238 28.547 7.082 1 97.31 70 ARG B N 1
ATOM 1693 C CA . ARG B 1 70 ? -7.652 28.188 7.051 1 97.31 70 ARG B CA 1
ATOM 1694 C C . ARG B 1 70 ? -8.422 29.078 6.074 1 97.31 70 ARG B C 1
ATOM 1696 O O . ARG B 1 70 ? -8.305 30.297 6.105 1 97.31 70 ARG B O 1
ATOM 1703 N N . PRO B 1 71 ? -9.188 28.453 5.309 1 97.38 71 PRO B N 1
ATOM 1704 C CA . PRO B 1 71 ? -9.5 27.031 5.133 1 97.38 71 PRO B CA 1
ATOM 1705 C C . PRO B 1 71 ? -8.789 26.406 3.936 1 97.38 71 PRO B C 1
ATOM 1707 O O . PRO B 1 71 ? -9.289 25.453 3.338 1 97.38 71 PRO B O 1
ATOM 1710 N N . HIS B 1 72 ? -7.688 27.031 3.598 1 98.06 72 HIS B N 1
ATOM 1711 C CA . HIS B 1 72 ? -7.168 26.766 2.258 1 98.06 72 HIS B CA 1
ATOM 1712 C C . HIS B 1 72 ? -6.145 25.641 2.27 1 98.06 72 HIS B C 1
ATOM 1714 O O . HIS B 1 72 ? -6.117 24.812 1.355 1 98.06 72 HIS B O 1
ATOM 1720 N N . SER B 1 73 ? -5.332 25.656 3.369 1 98.69 73 SER B N 1
ATOM 1721 C CA . SER B 1 73 ? -4.262 24.672 3.258 1 98.69 73 SER B CA 1
ATOM 1722 C C . SER B 1 73 ? -3.631 24.391 4.617 1 98.69 73 SER B C 1
ATOM 1724 O O . SER B 1 73 ? -3.756 25.188 5.547 1 98.69 73 SER B O 1
ATOM 1726 N N . ILE B 1 74 ? -3.035 23.234 4.746 1 98.56 74 ILE B N 1
ATOM 1727 C CA . ILE B 1 74 ? -2.158 22.797 5.824 1 98.56 74 ILE B CA 1
ATOM 1728 C C . ILE B 1 74 ? -0.83 22.312 5.246 1 98.56 74 ILE B C 1
ATOM 1730 O O . ILE B 1 74 ? -0.795 21.359 4.465 1 98.56 74 ILE B O 1
ATOM 1734 N N . ASP B 1 75 ? 0.26 23 5.566 1 98.69 75 ASP B N 1
ATOM 1735 C CA . ASP B 1 75 ? 1.6 22.609 5.133 1 98.69 75 ASP B CA 1
ATOM 1736 C C . ASP B 1 75 ? 2.361 21.922 6.254 1 98.69 75 ASP B C 1
ATOM 1738 O O . ASP B 1 75 ? 2.59 22.5 7.316 1 98.69 75 ASP B O 1
ATOM 1742 N N . MET B 1 76 ? 2.748 20.656 6.039 1 98.25 76 MET B N 1
ATOM 1743 C CA . MET B 1 76 ? 3.379 19.844 7.062 1 98.25 76 MET B CA 1
ATOM 1744 C C . MET B 1 76 ? 4.867 19.672 6.789 1 98.25 76 MET B C 1
ATOM 1746 O O . MET B 1 76 ? 5.258 19.25 5.699 1 98.25 76 MET B O 1
ATOM 1750 N N . GLN B 1 77 ? 5.684 19.984 7.766 1 97.81 77 GLN B N 1
ATOM 1751 C CA . GLN B 1 77 ? 7.125 19.734 7.703 1 97.81 77 GLN B CA 1
ATOM 1752 C C . GLN B 1 77 ? 7.57 18.766 8.797 1 97.81 77 GLN B C 1
ATOM 1754 O O . GLN B 1 77 ? 7.141 18.891 9.945 1 97.81 77 GLN B O 1
ATOM 1759 N N . LEU B 1 78 ? 8.484 17.984 8.438 1 97 78 LEU B N 1
ATOM 1760 C CA . LEU B 1 78 ? 9 17 9.383 1 97 78 LEU B CA 1
ATOM 1761 C C . LEU B 1 78 ? 9.805 17.672 10.492 1 97 78 LEU B C 1
ATOM 1763 O O . LEU B 1 78 ? 10.641 18.531 10.219 1 97 78 LEU B O 1
ATOM 1767 N N . ARG B 1 79 ? 9.516 17.281 11.703 1 97 79 ARG B N 1
ATOM 1768 C CA . ARG B 1 79 ? 10.352 17.688 12.836 1 97 79 ARG B CA 1
ATOM 1769 C C . ARG B 1 79 ? 11.164 16.516 13.367 1 97 79 ARG B C 1
ATOM 1771 O O . ARG B 1 79 ? 12.312 16.688 13.766 1 97 79 ARG B O 1
ATOM 1778 N N . ASP B 1 80 ? 10.523 15.328 13.383 1 95.06 80 ASP B N 1
ATOM 1779 C CA . ASP B 1 80 ? 11.172 14.109 13.875 1 95.06 80 ASP B CA 1
ATOM 1780 C C . ASP B 1 80 ? 10.469 12.867 13.352 1 95.06 80 ASP B C 1
ATOM 1782 O O . ASP B 1 80 ? 9.289 12.906 13.008 1 95.06 80 ASP B O 1
ATOM 1786 N N . GLY B 1 81 ? 11.266 11.781 13.336 1 90.94 81 GLY B N 1
ATOM 1787 C CA . GLY B 1 81 ? 10.742 10.523 12.836 1 90.94 81 GLY B CA 1
ATOM 1788 C C . GLY B 1 81 ? 11.711 9.789 11.93 1 90.94 81 GLY B C 1
ATOM 1789 O O . GLY B 1 81 ? 12.836 10.25 11.711 1 90.94 81 GLY B O 1
ATOM 1790 N N . PRO B 1 82 ? 11.266 8.656 11.484 1 87.19 82 PRO B N 1
ATOM 1791 C CA . PRO B 1 82 ? 12.148 7.82 10.664 1 87.19 82 PRO B CA 1
ATOM 1792 C C . PRO B 1 82 ? 12.125 8.211 9.188 1 87.19 82 PRO B C 1
ATOM 1794 O O . PRO B 1 82 ? 11.977 7.34 8.328 1 87.19 82 PRO B O 1
ATOM 1797 N N . PHE B 1 83 ? 12.344 9.484 8.844 1 85.75 83 PHE B N 1
ATOM 1798 C CA . PHE B 1 83 ? 12.469 10.07 7.516 1 85.75 83 PHE B CA 1
ATOM 1799 C C . PHE B 1 83 ? 13.633 11.047 7.457 1 85.75 83 PHE B C 1
ATOM 1801 O O . PHE B 1 83 ? 13.875 11.789 8.414 1 85.75 83 PHE B O 1
ATOM 1808 N N . LYS B 1 84 ? 14.352 10.938 6.434 1 86.81 84 LYS B N 1
ATOM 1809 C CA . LYS B 1 84 ? 15.305 12.008 6.199 1 86.81 84 LYS B CA 1
ATOM 1810 C C . LYS B 1 84 ? 14.594 13.32 5.887 1 86.81 84 LYS B C 1
ATOM 1812 O O . LYS B 1 84 ? 15.039 14.391 6.316 1 86.81 84 LYS B O 1
ATOM 1817 N N . GLN B 1 85 ? 13.516 13.102 5.07 1 89.5 85 GLN B N 1
ATOM 1818 C CA . GLN B 1 85 ? 12.672 14.242 4.715 1 89.5 85 GLN B CA 1
ATOM 1819 C C . GLN B 1 85 ? 11.211 13.82 4.57 1 89.5 85 GLN B C 1
ATOM 1821 O O . GLN B 1 85 ? 10.922 12.734 4.066 1 89.5 85 GLN B O 1
ATOM 1826 N N . LEU B 1 86 ? 10.383 14.664 5.012 1 90.44 86 LEU B N 1
ATOM 1827 C CA . LEU B 1 86 ? 8.945 14.523 4.828 1 90.44 86 LEU B CA 1
ATOM 1828 C C . LEU B 1 86 ? 8.273 15.883 4.73 1 90.44 86 LEU B C 1
ATOM 1830 O O . LEU B 1 86 ? 8.453 16.734 5.605 1 90.44 86 LEU B O 1
ATOM 1834 N N . HIS B 1 87 ? 7.648 16.031 3.639 1 95.69 87 HIS B N 1
ATOM 1835 C CA . HIS B 1 87 ? 6.836 17.219 3.42 1 95.69 87 HIS B CA 1
ATOM 1836 C C . HIS B 1 87 ? 5.445 16.859 2.918 1 95.69 87 HIS B C 1
ATOM 1838 O O . HIS B 1 87 ? 5.305 16.062 1.989 1 95.69 87 HIS B O 1
ATOM 1844 N N . GLY B 1 88 ? 4.461 17.344 3.617 1 96.19 88 GLY B N 1
ATOM 1845 C CA . GLY B 1 88 ? 3.082 17.141 3.211 1 96.19 88 GLY B CA 1
ATOM 1846 C C . GLY B 1 88 ? 2.291 18.422 3.08 1 96.19 88 GLY B C 1
ATOM 1847 O O . GLY B 1 88 ? 2.545 19.391 3.803 1 96.19 88 GLY B O 1
ATOM 1848 N N . ARG B 1 89 ? 1.285 18.328 2.135 1 97.75 89 ARG B N 1
ATOM 1849 C CA . ARG B 1 89 ? 0.413 19.484 1.968 1 97.75 89 ARG B CA 1
ATOM 1850 C C . ARG B 1 89 ? -1.024 19.062 1.695 1 97.75 89 ARG B C 1
ATOM 1852 O O . ARG B 1 89 ? -1.279 18.266 0.779 1 97.75 89 ARG B O 1
ATOM 1859 N N . TRP B 1 90 ? -1.887 19.531 2.549 1 98.12 90 TRP B N 1
ATOM 1860 C CA . TRP B 1 90 ? -3.32 19.453 2.295 1 98.12 90 TRP B CA 1
ATOM 1861 C C . TRP B 1 90 ? -3.836 20.734 1.649 1 98.12 90 TRP B C 1
ATOM 1863 O O . TRP B 1 90 ? -3.506 21.844 2.094 1 98.12 90 TRP B O 1
ATOM 1873 N N . GLU B 1 91 ? -4.59 20.594 0.649 1 98.5 91 GLU B N 1
ATOM 1874 C CA . GLU B 1 91 ? -5.227 21.734 0.004 1 98.5 91 GLU B CA 1
ATOM 1875 C C . GLU B 1 91 ? -6.734 21.531 -0.112 1 98.5 91 GLU B C 1
ATOM 1877 O O . GLU B 1 91 ? -7.195 20.422 -0.419 1 98.5 91 GLU B O 1
ATOM 1882 N N . PHE B 1 92 ? -7.449 22.578 0.165 1 98.31 92 PHE B N 1
ATOM 1883 C CA . PHE B 1 92 ? -8.906 22.594 0.106 1 98.31 92 PHE B CA 1
ATOM 1884 C C . PHE B 1 92 ? -9.398 23.672 -0.851 1 98.31 92 PHE B C 1
ATOM 1886 O O . PHE B 1 92 ? -9.336 24.859 -0.539 1 98.31 92 PHE B O 1
ATOM 1893 N N . HIS B 1 93 ? -9.82 23.266 -1.963 1 98.06 93 HIS B N 1
ATOM 1894 C CA . HIS B 1 93 ? -10.258 24.203 -2.988 1 98.06 93 HIS B CA 1
ATOM 1895 C C . HIS B 1 93 ? -11.781 24.234 -3.086 1 98.06 93 HIS B C 1
ATOM 1897 O O . HIS B 1 93 ? -12.398 23.266 -3.547 1 98.06 93 HIS B O 1
ATOM 1903 N N . ALA B 1 94 ? -12.359 25.312 -2.74 1 97.88 94 ALA B N 1
ATOM 1904 C CA . ALA B 1 94 ? -13.812 25.469 -2.785 1 97.88 94 ALA B CA 1
ATOM 1905 C C . ALA B 1 94 ? -14.328 25.422 -4.223 1 97.88 94 ALA B C 1
ATOM 1907 O O . ALA B 1 94 ? -13.773 26.078 -5.105 1 97.88 94 ALA B O 1
ATOM 1908 N N . LEU B 1 95 ? -15.305 24.625 -4.418 1 96.81 95 LEU B N 1
ATOM 1909 C CA . LEU B 1 95 ? -16 24.562 -5.699 1 96.81 95 LEU B CA 1
ATOM 1910 C C . LEU B 1 95 ? -17.375 25.203 -5.605 1 96.81 95 LEU B C 1
ATOM 1912 O O . LEU B 1 95 ? -17.875 25.766 -6.586 1 96.81 95 LEU B O 1
ATOM 1916 N N . ALA B 1 96 ? -17.953 25.094 -4.465 1 95.44 96 ALA B N 1
ATOM 1917 C CA . ALA B 1 96 ? -19.203 25.703 -4.023 1 95.44 96 ALA B CA 1
ATOM 1918 C C . ALA B 1 96 ? -19.234 25.875 -2.51 1 95.44 96 ALA B C 1
ATOM 1920 O O . ALA B 1 96 ? -18.234 25.594 -1.83 1 95.44 96 ALA B O 1
ATOM 1921 N N . GLU B 1 97 ? -20.312 26.422 -1.993 1 94.69 97 GLU B N 1
ATOM 1922 C CA . GLU B 1 97 ? -20.422 26.625 -0.552 1 94.69 97 GLU B CA 1
ATOM 1923 C C . GLU B 1 97 ? -20.328 25.312 0.202 1 94.69 97 GLU B C 1
ATOM 1925 O O . GLU B 1 97 ? -19.797 25.25 1.315 1 94.69 97 GLU B O 1
ATOM 1930 N N . ASP B 1 98 ? -20.859 24.266 -0.44 1 95.56 98 ASP B N 1
ATOM 1931 C CA . ASP B 1 98 ? -20.922 22.984 0.252 1 95.56 98 ASP B CA 1
ATOM 1932 C C . ASP B 1 98 ? -20.203 21.891 -0.531 1 95.56 98 ASP B C 1
ATOM 1934 O O . ASP B 1 98 ? -20.547 20.719 -0.447 1 95.56 98 ASP B O 1
ATOM 1938 N N . ALA B 1 99 ? -19.266 22.344 -1.294 1 96.88 99 ALA B N 1
ATOM 1939 C CA . ALA B 1 99 ? -18.484 21.391 -2.076 1 96.88 99 ALA B CA 1
ATOM 1940 C C . ALA B 1 99 ? -17.047 21.875 -2.244 1 96.88 99 ALA B C 1
ATOM 1942 O O . ALA B 1 99 ? -16.812 23.062 -2.451 1 96.88 99 ALA B O 1
ATOM 1943 N N . CYS B 1 100 ? -16.141 20.938 -2.189 1 97.62 100 CYS B N 1
ATOM 1944 C CA . CYS B 1 100 ? -14.742 21.312 -2.408 1 97.62 100 CYS B CA 1
ATOM 1945 C C . CYS B 1 100 ? -13.938 20.141 -2.941 1 97.62 100 CYS B C 1
ATOM 1947 O O . CYS B 1 100 ? -14.438 19.016 -2.98 1 97.62 100 CYS B O 1
ATOM 1949 N N . LYS B 1 101 ? -12.773 20.469 -3.436 1 97.06 101 LYS B N 1
ATOM 1950 C CA . LYS B 1 101 ? -11.758 19.484 -3.773 1 97.06 101 LYS B CA 1
ATOM 1951 C C . LYS B 1 101 ? -10.68 19.406 -2.691 1 97.06 101 LYS B C 1
ATOM 1953 O O . LYS B 1 101 ? -10.086 20.422 -2.326 1 97.06 101 LYS B O 1
ATOM 1958 N N . VAL B 1 102 ? -10.477 18.234 -2.146 1 97.12 102 VAL B N 1
ATOM 1959 C CA . VAL B 1 102 ? -9.422 18 -1.162 1 97.12 102 VAL B CA 1
ATOM 1960 C C . VAL B 1 102 ? -8.242 17.297 -1.828 1 97.12 102 VAL B C 1
ATOM 1962 O O . VAL B 1 102 ? -8.43 16.281 -2.523 1 97.12 102 VAL B O 1
ATOM 1965 N N . THR B 1 103 ? -7.078 17.875 -1.66 1 96.25 103 THR B N 1
ATOM 1966 C CA . THR B 1 103 ? -5.875 17.281 -2.236 1 96.25 103 THR B CA 1
ATOM 1967 C C . THR B 1 103 ? -4.809 17.078 -1.165 1 96.25 103 THR B C 1
ATOM 1969 O O . THR B 1 103 ? -4.566 17.969 -0.341 1 96.25 103 THR B O 1
ATOM 1972 N N . LEU B 1 104 ? -4.234 15.914 -1.125 1 96.06 104 LEU B N 1
ATOM 1973 C CA . LEU B 1 104 ? -3.059 15.609 -0.319 1 96.06 104 LEU B CA 1
ATOM 1974 C C . LEU B 1 104 ? -1.844 15.352 -1.205 1 96.06 104 LEU B C 1
ATOM 1976 O O . LEU B 1 104 ? -1.897 14.531 -2.119 1 96.06 104 LEU B O 1
ATOM 1980 N N . THR B 1 105 ? -0.771 16.109 -0.975 1 94.44 105 THR B N 1
ATOM 1981 C CA . THR B 1 105 ? 0.523 15.867 -1.601 1 94.44 105 THR B CA 1
ATOM 1982 C C . THR B 1 105 ? 1.576 15.531 -0.55 1 94.44 105 THR B C 1
ATOM 1984 O O . THR B 1 105 ? 1.727 16.25 0.442 1 94.44 105 THR B O 1
ATOM 1987 N N . LEU B 1 106 ? 2.281 14.398 -0.734 1 91.38 106 LEU B N 1
ATOM 1988 C CA . LEU B 1 106 ? 3.35 13.969 0.162 1 91.38 106 LEU B CA 1
ATOM 1989 C C . LEU B 1 106 ? 4.656 13.789 -0.6 1 91.38 106 LEU B C 1
ATOM 1991 O O . LEU B 1 106 ? 4.676 13.188 -1.677 1 91.38 106 LEU B O 1
ATOM 1995 N N . GLU B 1 107 ? 5.695 14.398 -0.064 1 89 107 GLU B N 1
ATOM 1996 C CA . GLU B 1 107 ? 7.066 14.172 -0.5 1 89 107 GLU B CA 1
ATOM 1997 C C . GLU B 1 107 ? 7.93 13.641 0.643 1 89 107 GLU B C 1
ATOM 1999 O O . GLU B 1 107 ? 7.945 14.211 1.733 1 89 107 GLU B O 1
ATOM 2004 N N . PHE B 1 108 ? 8.648 12.477 0.367 1 84.12 108 PHE B N 1
ATOM 2005 C CA . PHE B 1 108 ? 9.383 11.93 1.501 1 84.12 108 PHE B CA 1
ATOM 2006 C C . PHE B 1 108 ? 10.617 11.172 1.031 1 84.12 108 PHE B C 1
ATOM 2008 O O . PHE B 1 108 ? 10.688 10.742 -0.122 1 84.12 108 PHE B O 1
ATOM 2015 N N . GLU B 1 109 ? 11.523 11.25 1.944 1 80.5 109 GLU B N 1
ATOM 2016 C CA . GLU B 1 109 ? 12.727 10.43 1.873 1 80.5 109 GLU B CA 1
ATOM 2017 C C . GLU B 1 109 ? 12.898 9.586 3.137 1 80.5 109 GLU B C 1
ATOM 2019 O O . GLU B 1 109 ? 13.258 10.109 4.191 1 80.5 109 GLU B O 1
ATOM 2024 N N . PRO B 1 110 ? 12.57 8.289 2.957 1 76.69 110 PRO B N 1
ATOM 2025 C CA . PRO B 1 110 ? 12.648 7.441 4.152 1 76.69 110 PRO B CA 1
ATOM 2026 C C . PRO B 1 110 ? 14.07 7.273 4.664 1 76.69 110 PRO B C 1
ATOM 2028 O O . PRO B 1 110 ? 15.031 7.395 3.891 1 76.69 110 PRO B O 1
ATOM 2031 N N . SER B 1 111 ? 14.078 7.191 5.992 1 77.81 111 SER B N 1
ATOM 2032 C CA . SER B 1 111 ? 15.344 6.746 6.566 1 77.81 111 SER B CA 1
ATOM 2033 C C . SER B 1 111 ? 15.492 5.23 6.469 1 77.81 111 SER B C 1
ATOM 2035 O O . SER B 1 111 ? 14.555 4.535 6.078 1 77.81 111 SER B O 1
ATOM 2037 N N . SER B 1 112 ? 16.578 4.68 6.812 1 67.88 112 SER B N 1
ATOM 2038 C CA . SER B 1 112 ? 16.844 3.25 6.73 1 67.88 112 SER B CA 1
ATOM 2039 C C . SER B 1 112 ? 15.922 2.453 7.637 1 67.88 112 SER B C 1
ATOM 2041 O O . SER B 1 112 ? 15.602 1.299 7.348 1 67.88 112 SER B O 1
ATOM 2043 N N . ARG B 1 113 ? 15.406 3.176 8.719 1 71.31 113 ARG B N 1
ATOM 2044 C CA . ARG B 1 113 ? 14.586 2.486 9.703 1 71.31 113 ARG B CA 1
ATOM 2045 C C . ARG B 1 113 ? 13.195 2.189 9.156 1 71.31 113 ARG B C 1
ATOM 2047 O O . ARG B 1 113 ? 12.5 1.31 9.656 1 71.31 113 ARG B O 1
ATOM 2054 N N . LEU B 1 114 ? 12.773 2.918 8.117 1 70.69 114 LEU B N 1
ATOM 2055 C CA . LEU B 1 114 ? 11.414 2.785 7.605 1 70.69 114 LEU B CA 1
ATOM 2056 C C . LEU B 1 114 ? 11.367 1.829 6.414 1 70.69 114 LEU B C 1
ATOM 2058 O O . LEU B 1 114 ? 10.289 1.425 5.977 1 70.69 114 LEU B O 1
ATOM 2062 N N . LEU B 1 115 ? 12.492 1.478 6.035 1 65.75 115 LEU B N 1
ATOM 2063 C CA . LEU B 1 115 ? 12.586 0.701 4.805 1 65.75 115 LEU B CA 1
ATOM 2064 C C . LEU B 1 115 ? 11.859 -0.631 4.941 1 65.75 115 LEU B C 1
ATOM 2066 O O . LEU B 1 115 ? 11.078 -1.011 4.066 1 65.75 115 LEU B O 1
ATOM 2070 N N . GLY B 1 116 ? 12.008 -1.252 6.121 1 66.81 116 GLY B N 1
ATOM 2071 C CA . GLY B 1 116 ? 11.391 -2.551 6.336 1 66.81 116 GLY B CA 1
ATOM 2072 C C . GLY B 1 116 ? 9.875 -2.486 6.406 1 66.81 116 GLY B C 1
ATOM 2073 O O . GLY B 1 116 ? 9.188 -3.094 5.586 1 66.81 116 GLY B O 1
ATOM 2074 N N . PRO B 1 117 ? 9.297 -1.673 7.199 1 66.75 117 PRO B N 1
ATOM 2075 C CA . PRO B 1 117 ? 7.844 -1.541 7.352 1 66.75 117 PRO B CA 1
ATOM 2076 C C . PRO B 1 117 ? 7.156 -1.066 6.074 1 66.75 117 PRO B C 1
ATOM 2078 O O . PRO B 1 117 ? 6.074 -1.553 5.734 1 66.75 117 PRO B O 1
ATOM 2081 N N . ALA B 1 118 ? 7.77 -0.173 5.391 1 69.12 118 ALA B N 1
ATOM 2082 C CA . ALA B 1 118 ? 7.16 0.362 4.176 1 69.12 118 ALA B CA 1
ATOM 2083 C C . ALA B 1 118 ? 7.059 -0.711 3.096 1 69.12 118 ALA B C 1
ATOM 2085 O O . ALA B 1 118 ? 6.051 -0.798 2.389 1 69.12 118 ALA B O 1
ATOM 2086 N N . LEU B 1 119 ? 8.078 -1.48 3.035 1 68.62 119 LEU B N 1
ATOM 2087 C CA . LEU B 1 119 ? 8.07 -2.586 2.084 1 68.62 119 LEU B CA 1
ATOM 2088 C C . LEU B 1 119 ? 6.945 -3.564 2.395 1 68.62 119 LEU B C 1
ATOM 2090 O O . LEU B 1 119 ? 6.242 -4.02 1.488 1 68.62 119 LEU B O 1
ATOM 2094 N N . ALA B 1 120 ? 6.801 -3.744 3.621 1 70.69 120 ALA B N 1
ATOM 2095 C CA . ALA B 1 120 ? 5.777 -4.688 4.066 1 70.69 120 ALA B CA 1
ATOM 2096 C C . ALA B 1 120 ? 4.379 -4.176 3.73 1 70.69 120 ALA B C 1
ATOM 2098 O O . ALA B 1 120 ? 3.518 -4.941 3.293 1 70.69 120 ALA B O 1
ATOM 2099 N N . ILE B 1 121 ? 4.141 -2.91 3.801 1 72.12 121 ILE B N 1
ATOM 2100 C CA . ILE B 1 121 ? 2.848 -2.307 3.504 1 72.12 121 ILE B CA 1
ATOM 2101 C C . ILE B 1 121 ? 2.572 -2.385 2.004 1 72.12 121 ILE B C 1
ATOM 2103 O O . ILE B 1 121 ? 1.461 -2.721 1.586 1 72.12 121 ILE B O 1
ATOM 2107 N N . GLY B 1 122 ? 3.578 -2.074 1.281 1 76.25 122 GLY B N 1
ATOM 2108 C CA . GLY B 1 122 ? 3.436 -2.139 -0.165 1 76.25 122 GLY B CA 1
ATOM 2109 C C . GLY B 1 122 ? 3.109 -3.531 -0.671 1 76.25 122 GLY B C 1
ATOM 2110 O O . GLY B 1 122 ? 2.199 -3.703 -1.484 1 76.25 122 GLY B O 1
ATOM 2111 N N . PHE B 1 123 ? 3.785 -4.492 -0.117 1 78.94 123 PHE B N 1
ATOM 2112 C CA . PHE B 1 123 ? 3.58 -5.863 -0.563 1 78.94 123 PHE B CA 1
ATOM 2113 C C . PHE B 1 123 ? 2.252 -6.406 -0.052 1 78.94 123 PHE B C 1
ATOM 2115 O O . PHE B 1 123 ? 1.603 -7.211 -0.725 1 78.94 123 PHE B O 1
ATOM 2122 N N . GLN B 1 124 ? 1.943 -5.906 1.105 1 79.12 124 GLN B N 1
ATOM 2123 C CA . GLN B 1 124 ? 0.621 -6.262 1.61 1 79.12 124 GLN B CA 1
ATOM 2124 C C . GLN B 1 124 ? -0.478 -5.73 0.694 1 79.12 124 GLN B C 1
ATOM 2126 O O . GLN B 1 124 ? -1.44 -6.441 0.396 1 79.12 124 GLN B O 1
ATOM 2131 N N . GLY B 1 125 ? -0.348 -4.5 0.301 1 77.88 125 GLY B N 1
ATOM 2132 C CA . GLY B 1 125 ? -1.29 -3.938 -0.654 1 77.88 125 GLY B CA 1
ATOM 2133 C C . GLY B 1 125 ? -1.348 -4.711 -1.958 1 77.88 125 GLY B C 1
ATOM 2134 O O . GLY B 1 125 ? -2.432 -4.961 -2.488 1 77.88 125 GLY B O 1
ATOM 2135 N N . LEU B 1 126 ? -0.243 -5.133 -2.469 1 80.56 126 LEU B N 1
ATOM 2136 C CA . LEU B 1 126 ? -0.171 -5.918 -3.695 1 80.56 126 LEU B CA 1
ATOM 2137 C C . LEU B 1 126 ? -0.822 -7.285 -3.504 1 80.56 126 LEU B C 1
ATOM 2139 O O . LEU B 1 126 ? -1.597 -7.73 -4.352 1 80.56 126 LEU B O 1
ATOM 2143 N N . ALA B 1 127 ? -0.523 -7.879 -2.352 1 84.06 127 ALA B N 1
ATOM 2144 C CA . ALA B 1 127 ? -1.12 -9.18 -2.049 1 84.06 127 ALA B CA 1
ATOM 2145 C C . ALA B 1 127 ? -2.643 -9.086 -1.995 1 84.06 127 ALA B C 1
ATOM 2147 O O . ALA B 1 127 ? -3.344 -9.945 -2.525 1 84.06 127 ALA B O 1
ATOM 2148 N N . ASP B 1 128 ? -3.111 -8.047 -1.366 1 83.88 128 ASP B N 1
ATOM 2149 C CA . ASP B 1 128 ? -4.551 -7.805 -1.305 1 83.88 128 ASP B CA 1
ATOM 2150 C C . ASP B 1 128 ? -5.141 -7.652 -2.705 1 83.88 128 ASP B C 1
ATOM 2152 O O . ASP B 1 128 ? -6.172 -8.258 -3.018 1 83.88 128 ASP B O 1
ATOM 2156 N N . ARG B 1 129 ? -4.496 -6.906 -3.512 1 83.44 129 ARG B N 1
ATOM 2157 C CA . ARG B 1 129 ? -4.949 -6.68 -4.879 1 83.44 129 ARG B CA 1
ATOM 2158 C C . ARG B 1 129 ? -4.949 -7.977 -5.68 1 83.44 129 ARG B C 1
ATOM 2160 O O . ARG B 1 129 ? -5.883 -8.242 -6.441 1 83.44 129 ARG B O 1
ATOM 2167 N N . MET B 1 130 ? -3.979 -8.82 -5.578 1 90.19 130 MET B N 1
ATOM 2168 C CA . MET B 1 130 ? -3.869 -10.086 -6.301 1 90.19 130 MET B CA 1
ATOM 2169 C C . MET B 1 130 ? -5.027 -11.016 -5.953 1 90.19 130 MET B C 1
ATOM 2171 O O . MET B 1 130 ? -5.762 -11.453 -6.84 1 90.19 130 MET B O 1
ATOM 2175 N N . VAL B 1 131 ? -5.207 -11.227 -4.641 1 92 131 VAL B N 1
ATOM 2176 C CA . VAL B 1 131 ? -6.246 -12.164 -4.215 1 92 131 VAL B CA 1
ATOM 2177 C C . VAL B 1 131 ? -7.609 -11.664 -4.688 1 92 131 VAL B C 1
ATOM 2179 O O . VAL B 1 131 ? -8.391 -12.422 -5.273 1 92 131 VAL B O 1
ATOM 2182 N N . ASN B 1 132 ? -7.836 -10.352 -4.562 1 91.06 132 ASN B N 1
ATOM 2183 C CA . ASN B 1 132 ? -9.109 -9.781 -4.992 1 91.06 132 ASN B CA 1
ATOM 2184 C C . ASN B 1 132 ? -9.297 -9.906 -6.504 1 91.06 132 ASN B C 1
ATOM 2186 O O . ASN B 1 132 ? -10.383 -10.234 -6.969 1 91.06 132 ASN B O 1
ATOM 2190 N N . ASP B 1 133 ? -8.273 -9.617 -7.234 1 92.56 133 ASP B N 1
ATOM 2191 C CA . ASP B 1 133 ? -8.367 -9.656 -8.688 1 92.56 133 ASP B CA 1
ATOM 2192 C C . ASP B 1 133 ? -8.547 -11.094 -9.188 1 92.56 133 ASP B C 1
ATOM 2194 O O . ASP B 1 133 ? -9.297 -11.344 -10.133 1 92.56 133 ASP B O 1
ATOM 2198 N N . PHE B 1 134 ? -7.914 -12.055 -8.602 1 94.25 134 PHE B N 1
ATOM 2199 C CA . PHE B 1 134 ? -8.094 -13.453 -8.984 1 94.25 134 PHE B CA 1
ATOM 2200 C C . PHE B 1 134 ? -9.531 -13.898 -8.734 1 94.25 134 PHE B C 1
ATOM 2202 O O . PHE B 1 134 ? -10.125 -14.594 -9.562 1 94.25 134 PHE B O 1
ATOM 2209 N N . VAL B 1 135 ? -10.055 -13.5 -7.605 1 92.75 135 VAL B N 1
ATOM 2210 C CA . VAL B 1 135 ? -11.438 -13.836 -7.277 1 92.75 135 VAL B CA 1
ATOM 2211 C C . VAL B 1 135 ? -12.383 -13.18 -8.281 1 92.75 135 VAL B C 1
ATOM 2213 O O . VAL B 1 135 ? -13.297 -13.836 -8.797 1 92.75 135 VAL B O 1
ATOM 2216 N N . ARG B 1 136 ? -12.117 -11.945 -8.594 1 93.5 136 ARG B N 1
ATOM 2217 C CA . ARG B 1 136 ? -12.938 -11.211 -9.547 1 93.5 136 ARG B CA 1
ATOM 2218 C C . ARG B 1 136 ? -12.945 -11.898 -10.914 1 93.5 136 ARG B C 1
ATOM 2220 O O . ARG B 1 136 ? -14.008 -12.094 -11.508 1 93.5 136 ARG B O 1
ATOM 2227 N N . VAL B 1 137 ? -11.789 -12.266 -11.398 1 93 137 VAL B N 1
ATOM 2228 C CA . VAL B 1 137 ? -11.656 -12.906 -12.703 1 93 137 VAL B CA 1
ATOM 2229 C C . VAL B 1 137 ? -12.367 -14.258 -12.688 1 93 137 VAL B C 1
ATOM 2231 O O . VAL B 1 137 ? -13.023 -14.633 -13.656 1 93 137 VAL B O 1
ATOM 2234 N N . ALA B 1 138 ? -12.242 -14.977 -11.633 1 93 138 ALA B N 1
ATOM 2235 C CA . ALA B 1 138 ? -12.93 -16.266 -11.5 1 93 138 ALA B CA 1
ATOM 2236 C C . ALA B 1 138 ? -14.445 -16.078 -11.555 1 93 138 ALA B C 1
ATOM 2238 O O . ALA B 1 138 ? -15.156 -16.891 -12.156 1 93 138 ALA B O 1
ATOM 2239 N N . ASP B 1 139 ? -14.945 -15.016 -10.938 1 92.81 139 ASP B N 1
ATOM 2240 C CA . ASP B 1 139 ? -16.375 -14.727 -10.906 1 92.81 139 ASP B CA 1
ATOM 2241 C C . ASP B 1 139 ? -16.891 -14.328 -12.289 1 92.81 139 ASP B C 1
ATOM 2243 O O . ASP B 1 139 ? -18.062 -14.539 -12.602 1 92.81 139 ASP B O 1
ATOM 2247 N N . GLU B 1 140 ? -16.078 -13.695 -13.039 1 89.88 140 GLU B N 1
ATOM 2248 C CA . GLU B 1 140 ? -16.469 -13.195 -14.352 1 89.88 140 GLU B CA 1
ATOM 2249 C C . GLU B 1 140 ? -16.406 -14.297 -15.398 1 89.88 140 GLU B C 1
ATOM 2251 O O . GLU B 1 140 ? -17.062 -14.203 -16.453 1 89.88 140 GLU B O 1
ATOM 2256 N N . ALA B 1 141 ? -15.617 -15.328 -15.266 1 73.81 141 ALA B N 1
ATOM 2257 C CA . ALA B 1 141 ? -15.477 -16.375 -16.266 1 73.81 141 ALA B CA 1
ATOM 2258 C C . ALA B 1 141 ? -16.594 -17.406 -16.141 1 73.81 141 ALA B C 1
ATOM 2260 O O . ALA B 1 141 ? -17.141 -17.609 -15.047 1 73.81 141 ALA B O 1
#

InterPro domains:
  IPR005031 Coenzyme Q-binding protein COQ10, START domain [PF03364] (10-134)
  IPR023393 START-like domain superfamily [G3DSA:3.30.530.20] (1-140)
  IPR044996 Coenzyme Q-binding protein COQ10-like [PTHR12901] (5-138)
  IPR044996 Coenzyme Q-binding protein COQ10-like [cd07813] (4-140)

Solvent-accessible surface area (backbone atoms only — not comparable to full-atom values): 14324 Å² total; per-residue (Å²): 117,61,73,42,77,48,72,48,80,42,85,39,24,22,54,58,52,40,51,58,70,65,42,50,78,51,35,42,82,76,33,85,51,27,74,38,52,45,81,76,43,80,57,94,47,35,38,28,34,37,38,32,33,32,63,90,95,29,69,52,50,42,24,32,42,29,42,48,42,87,40,42,36,39,40,33,35,61,74,46,54,55,43,76,38,44,38,35,36,40,38,31,44,66,75,46,84,50,18,16,37,42,34,41,38,38,36,45,35,73,27,82,78,34,36,61,49,21,35,51,42,23,50,44,52,50,52,53,50,50,57,51,49,52,52,50,53,58,70,72,101,117,59,73,43,77,48,74,48,81,43,84,40,24,22,53,59,51,39,52,58,70,66,42,51,77,50,36,42,80,75,34,84,50,26,73,39,53,44,81,76,43,81,57,93,47,36,39,28,36,37,40,32,35,34,60,91,94,28,69,51,51,40,27,33,41,31,43,48,42,87,41,42,35,39,41,33,35,60,74,45,54,55,44,77,38,44,39,36,36,40,37,31,44,65,76,46,84,51,18,16,38,41,34,42,38,39,36,44,35,72,27,81,80,36,35,61,50,22,35,50,42,22,50,43,52,48,52,53,48,50,57,52,50,54,51,50,52,58,70,73,99